Protein AF-0000000067868716 (afdb_homodimer)

Sequence (378 aa):
MTQYQVDQTGLHEKFPTHLHQSTFWESLGRVVATFGYLEQVLGKAIFALTATKVYEEHEVQQIYDKWLHKLEHALKDSLANLINTYEQSVREHPDTTIENLDELLHDLREASKMRNVLCHGSWEPPDSNGAAIPFFVNHQMMIFDTPIDCKYLDQVQQHTVGLICAVINTVTGIGWQFPGLLSPGKPIEMTQYQVDQTGLHEKFPTHLHQSTFWESLGRVVATFGYLEQVLGKAIFALTATKVYEEHEVQQIYDKWLHKLEHALKDSLANLINTYEQSVREHPDTTIENLDELLHDLREASKMRNVLCHGSWEPPDSNGAAIPFFVNHQMMIFDTPIDCKYLDQVQQHTVGLICAVINTVTGIGWQFPGLLSPGKPIE

pLDDT: mean 87.37, std 12.55, range [43.38, 98.81]

Solvent-accessible surface area (backbone atoms only — not comparable to full-atom values): 20400 Å² total; per-residue (Å²): 126,80,62,46,64,71,64,69,87,76,49,60,93,47,55,82,53,63,74,52,58,66,63,46,25,21,32,46,17,42,30,40,38,44,51,4,39,40,48,51,51,48,37,42,44,36,46,52,42,57,70,67,46,86,66,60,81,90,46,47,68,65,43,47,55,51,47,50,51,52,50,55,44,40,54,45,45,54,64,66,54,37,51,52,52,34,50,51,36,49,73,68,27,86,72,57,80,65,89,58,46,70,59,50,50,50,51,51,54,54,48,43,54,49,49,48,44,65,54,48,10,22,69,46,76,44,48,96,84,55,28,22,45,35,53,33,42,43,89,86,67,48,68,56,79,64,72,40,31,49,68,52,37,47,48,52,32,52,52,50,44,52,50,42,43,53,53,50,24,62,42,16,38,63,37,26,28,42,79,96,49,98,48,68,53,47,75,83,128,126,77,63,47,65,71,64,68,85,76,50,60,93,48,54,84,53,63,73,52,58,66,64,45,25,21,32,46,17,43,31,39,38,42,51,4,40,40,49,51,51,48,36,41,42,38,48,52,41,56,69,68,47,86,66,60,81,92,48,45,68,67,44,47,55,52,46,51,50,50,50,54,43,40,55,45,45,54,64,66,53,38,51,52,52,35,50,52,35,49,72,68,28,85,72,58,78,64,90,59,47,70,60,51,51,50,53,51,52,53,48,43,54,50,48,48,44,66,54,48,11,24,69,46,76,46,49,97,83,55,28,23,45,37,54,35,43,44,90,86,67,46,68,57,79,65,70,42,30,49,68,55,36,48,51,51,33,53,50,48,44,51,50,42,44,53,53,50,24,61,42,15,40,62,38,26,27,41,80,97,47,100,48,68,53,47,77,83,127

Organism: Synechococcus elongatus (strain ATCC 33912 / PCC 7942 / FACHB-805) (NCBI:txid1140)

Structure (mmCIF, N/CA/C/O backbone):
data_AF-0000000067868716-model_v1
#
loop_
_entity.id
_entity.type
_entity.pdbx_description
1 polymer 'Uncharacterized protein'
#
loop_
_atom_site.group_PDB
_atom_site.id
_atom_site.type_symbol
_atom_site.label_atom_id
_atom_site.label_alt_id
_atom_site.label_comp_id
_atom_site.label_asym_id
_atom_site.label_entity_id
_atom_site.label_seq_id
_atom_site.pdbx_PDB_ins_code
_atom_site.Cartn_x
_atom_site.Cartn_y
_atom_site.Cartn_z
_atom_site.occupancy
_atom_site.B_iso_or_equiv
_atom_site.auth_seq_id
_atom_site.auth_comp_id
_atom_site.auth_asym_id
_atom_site.auth_atom_id
_atom_site.pdbx_PDB_model_num
ATOM 1 N N . MET A 1 1 ? 1.399 33.344 20.969 1 43.38 1 MET A N 1
ATOM 2 C CA . MET A 1 1 ? 1.012 33.094 19.578 1 43.38 1 MET A CA 1
ATOM 3 C C . MET A 1 1 ? -0.102 32.031 19.516 1 43.38 1 MET A C 1
ATOM 5 O O . MET A 1 1 ? -0.037 31.016 20.188 1 43.38 1 MET A O 1
ATOM 9 N N . THR A 1 2 ? -1.307 32.406 19.219 1 50.91 2 THR A N 1
ATOM 10 C CA . THR A 1 2 ? -2.51 31.578 19.312 1 50.91 2 THR A CA 1
ATOM 11 C C . THR A 1 2 ? -2.342 30.281 18.516 1 50.91 2 THR A C 1
ATOM 13 O O . THR A 1 2 ? -1.983 30.312 17.344 1 50.91 2 THR A O 1
ATOM 16 N N . GLN A 1 3 ? -2.088 29.078 19.156 1 67.94 3 GLN A N 1
ATOM 17 C CA . GLN A 1 3 ? -1.848 27.75 18.609 1 67.94 3 GLN A CA 1
ATOM 18 C C . GLN A 1 3 ? -3.123 27.156 18.016 1 67.94 3 GLN A C 1
ATOM 20 O O . GLN A 1 3 ? -4.141 27.047 18.703 1 67.94 3 GLN A O 1
ATOM 25 N N . TYR A 1 4 ? -3.416 27.359 16.672 1 80.06 4 TYR A N 1
ATOM 26 C CA . TYR A 1 4 ? -4.578 26.766 16.016 1 80.06 4 TYR A CA 1
ATOM 27 C C . TYR A 1 4 ? -4.418 25.25 15.891 1 80.06 4 TYR A C 1
ATOM 29 O O . TYR A 1 4 ? -3.354 24.766 15.492 1 80.06 4 TYR A O 1
ATOM 37 N N . GLN A 1 5 ? -5.414 24.625 16.562 1 84.56 5 GLN A N 1
ATOM 38 C CA . GLN A 1 5 ? -5.43 23.156 16.5 1 84.56 5 GLN A CA 1
ATOM 39 C C . GLN A 1 5 ? -6.66 22.656 15.75 1 84.56 5 GLN A C 1
ATOM 41 O O . GLN A 1 5 ? -7.742 23.234 15.859 1 84.56 5 GLN A O 1
ATOM 46 N N . VAL A 1 6 ? -6.477 21.703 14.992 1 86.19 6 VAL A N 1
ATOM 47 C CA . VAL A 1 6 ? -7.602 21.047 14.328 1 86.19 6 VAL A CA 1
ATOM 48 C C . VAL A 1 6 ? -8.547 20.469 15.375 1 86.19 6 VAL A C 1
ATOM 50 O O . VAL A 1 6 ? -8.109 19.781 16.312 1 86.19 6 VAL A O 1
ATOM 53 N N . ASP A 1 7 ? -9.828 20.797 15.273 1 87.44 7 ASP A N 1
ATOM 54 C CA . ASP A 1 7 ? -10.844 20.156 16.094 1 87.44 7 ASP A CA 1
ATOM 55 C C . ASP A 1 7 ? -11.227 18.781 15.531 1 87.44 7 ASP A C 1
ATOM 57 O O . ASP A 1 7 ? -12.117 18.688 14.688 1 87.44 7 ASP A O 1
ATOM 61 N N . GLN A 1 8 ? -10.617 17.781 16.016 1 87.75 8 GLN A N 1
ATOM 62 C CA . GLN A 1 8 ? -10.812 16.422 15.516 1 87.75 8 GLN A CA 1
ATOM 63 C C . GLN A 1 8 ? -12.242 15.953 15.734 1 87.75 8 GLN A C 1
ATOM 65 O O . GLN A 1 8 ? -12.766 15.148 14.961 1 87.75 8 GLN A O 1
ATOM 70 N N . THR A 1 9 ? -12.828 16.453 16.781 1 87.19 9 THR A N 1
ATOM 71 C CA . THR A 1 9 ? -14.18 16.016 17.109 1 87.19 9 THR A CA 1
ATOM 72 C C . THR A 1 9 ? -15.188 16.516 16.078 1 87.19 9 THR A C 1
ATOM 74 O O . THR A 1 9 ? -16.281 15.977 15.961 1 87.19 9 THR A O 1
ATOM 77 N N . GLY A 1 10 ? -14.859 17.469 15.32 1 90.5 10 GLY A N 1
ATOM 78 C CA . GLY A 1 10 ? -15.727 18.016 14.281 1 90.5 10 GLY A CA 1
ATOM 79 C C . GLY A 1 10 ? -15.609 17.281 12.961 1 90.5 10 GLY A C 1
ATOM 80 O O . GLY A 1 10 ? -16.406 17.516 12.047 1 90.5 10 GLY A O 1
ATOM 81 N N . LEU A 1 11 ? -14.695 16.391 12.938 1 92.44 11 LEU A N 1
ATOM 82 C CA . LEU A 1 11 ? -14.492 15.656 11.703 1 92.44 11 LEU A CA 1
ATOM 83 C C . LEU A 1 11 ? -15.508 14.531 11.562 1 92.44 11 LEU A C 1
ATOM 85 O O . LEU A 1 11 ? -15.945 13.953 12.562 1 92.44 11 LEU A O 1
ATOM 89 N N . HIS A 1 12 ? -15.961 14.281 10.32 1 94.19 12 HIS A N 1
ATOM 90 C CA . HIS A 1 12 ? -16.797 13.117 10.047 1 94.19 12 HIS A CA 1
ATOM 91 C C . HIS A 1 12 ? -16.141 11.836 10.555 1 94.19 12 HIS A C 1
ATOM 93 O O . HIS A 1 12 ? -14.922 11.688 10.492 1 94.19 12 HIS A O 1
ATOM 99 N N . GLU A 1 13 ? -16.875 10.898 10.953 1 94 13 GLU A N 1
ATOM 100 C CA . GLU A 1 13 ? -16.375 9.656 11.539 1 94 13 GLU A CA 1
ATOM 101 C C . GLU A 1 13 ? -15.5 8.898 10.555 1 94 13 GLU A C 1
ATOM 103 O O . GLU A 1 13 ? -14.555 8.211 10.953 1 94 13 GLU A O 1
ATOM 108 N N . LYS A 1 14 ? -15.781 9.086 9.281 1 96.25 14 LYS A N 1
ATOM 109 C CA . LYS A 1 14 ? -15.031 8.359 8.258 1 96.25 14 LYS A CA 1
ATOM 110 C C . LYS A 1 14 ? -14.109 9.289 7.484 1 96.25 14 LYS A C 1
ATOM 112 O O . LYS A 1 14 ? -13.742 9 6.34 1 96.25 14 LYS A O 1
ATOM 117 N N . PHE A 1 15 ? -13.797 10.406 8.141 1 96.62 15 PHE A N 1
ATOM 118 C CA . PHE A 1 15 ? -12.828 11.297 7.512 1 96.62 15 PHE A CA 1
ATOM 119 C C . PHE A 1 15 ? -11.508 10.578 7.277 1 96.62 15 PHE A C 1
ATOM 121 O O . PHE A 1 15 ? -11.039 9.836 8.141 1 96.62 15 PHE A O 1
ATOM 128 N N . PRO A 1 16 ? -10.883 10.805 6.105 1 96.62 16 PRO A N 1
ATOM 129 C CA . PRO A 1 16 ? -11.25 11.664 4.98 1 96.62 16 PRO A CA 1
ATOM 130 C C . PRO A 1 16 ? -12.016 10.906 3.891 1 96.62 16 PRO A C 1
ATOM 132 O O . PRO A 1 16 ? -12.039 11.344 2.736 1 96.62 16 PRO A O 1
ATOM 135 N N . THR A 1 17 ? -12.617 9.719 4.176 1 97.75 17 THR A N 1
ATOM 136 C CA . THR A 1 17 ? -13.141 8.836 3.145 1 97.75 17 THR A CA 1
ATOM 137 C C . THR A 1 17 ? -14.664 8.898 3.107 1 97.75 17 THR A C 1
ATOM 139 O O . THR A 1 17 ? -15.312 8.047 2.488 1 97.75 17 THR A O 1
ATOM 142 N N . HIS A 1 18 ? -15.25 9.883 3.697 1 97.12 18 HIS A N 1
ATOM 143 C CA . HIS A 1 18 ? -16.688 9.914 3.939 1 97.12 18 HIS A CA 1
ATOM 144 C C . HIS A 1 18 ? -17.453 10.352 2.691 1 97.12 18 HIS A C 1
ATOM 146 O O . HIS A 1 18 ? -18.672 10.172 2.607 1 97.12 18 HIS A O 1
ATOM 152 N N . LEU A 1 19 ? -16.781 10.875 1.733 1 96.5 19 LEU A N 1
ATOM 153 C CA . LEU A 1 19 ? -17.5 11.469 0.607 1 96.5 19 LEU A CA 1
ATOM 154 C C . LEU A 1 19 ? -17.812 10.422 -0.453 1 96.5 19 LEU A C 1
ATOM 156 O O . LEU A 1 19 ? -18.688 10.625 -1.292 1 96.5 19 LEU A O 1
ATOM 160 N N . HIS A 1 20 ? -17.094 9.312 -0.528 1 96.81 20 HIS A N 1
ATOM 161 C CA . HIS A 1 20 ? -17.359 8.219 -1.451 1 96.81 20 HIS A CA 1
ATOM 162 C C . HIS A 1 20 ? -18.328 7.211 -0.846 1 96.81 20 HIS A C 1
ATOM 164 O O . HIS A 1 20 ? -18.438 7.102 0.378 1 96.81 20 HIS A O 1
ATOM 170 N N . GLN A 1 21 ? -18.969 6.559 -1.751 1 97.19 21 GLN A N 1
ATOM 171 C CA . GLN A 1 21 ? -19.812 5.441 -1.305 1 97.19 21 GLN A CA 1
ATOM 172 C C . GLN A 1 21 ? -18.953 4.297 -0.776 1 97.19 21 GLN A C 1
ATOM 174 O O . GLN A 1 21 ? -17.812 4.113 -1.214 1 97.19 21 GLN A O 1
ATOM 179 N N . SER A 1 22 ? -19.578 3.473 0.086 1 97.88 22 SER A N 1
ATOM 180 C CA . SER A 1 22 ? -18.906 2.326 0.682 1 97.88 22 SER A CA 1
ATOM 181 C C . SER A 1 22 ? -18.406 1.358 -0.387 1 97.88 22 SER A C 1
ATOM 183 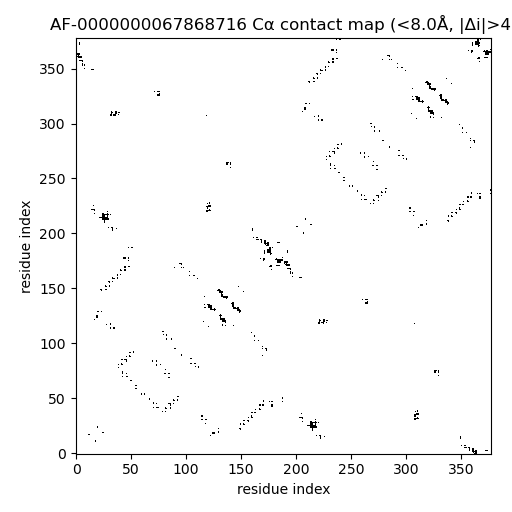O O . SER A 1 22 ? -17.359 0.735 -0.228 1 97.88 22 SER A O 1
ATOM 185 N N . THR A 1 23 ? -19.125 1.274 -1.483 1 98.12 23 THR A N 1
ATOM 186 C CA . THR A 1 23 ? -18.781 0.327 -2.535 1 98.12 23 THR A CA 1
ATOM 187 C C . THR A 1 23 ? -17.453 0.709 -3.189 1 98.12 23 THR A C 1
ATOM 189 O O . THR A 1 23 ? -16.703 -0.161 -3.637 1 98.12 23 THR A O 1
ATOM 192 N N . PHE A 1 24 ? -17.188 1.999 -3.213 1 98.69 24 PHE A N 1
ATOM 193 C CA . PHE A 1 24 ? -15.922 2.461 -3.771 1 98.69 24 PHE A CA 1
ATOM 194 C C . PHE A 1 24 ? -14.75 1.951 -2.943 1 98.69 24 PHE A C 1
ATOM 196 O O . PHE A 1 24 ? -13.773 1.443 -3.494 1 98.69 24 PHE A O 1
ATOM 203 N N . TRP A 1 25 ? -14.898 2.057 -1.685 1 98.69 25 TRP A N 1
ATOM 204 C CA . TRP A 1 25 ? -13.82 1.654 -0.788 1 98.69 25 TRP A CA 1
ATOM 205 C C . TRP A 1 25 ? -13.703 0.135 -0.727 1 98.69 25 TRP A C 1
ATOM 207 O O . TRP A 1 25 ? -12.609 -0.404 -0.575 1 98.69 25 TRP A O 1
ATOM 217 N N . GLU A 1 26 ? -14.812 -0.561 -0.847 1 98.75 26 GLU A N 1
ATOM 218 C CA . GLU A 1 26 ? -14.75 -2.012 -0.994 1 98.75 26 GLU A CA 1
ATOM 219 C C . GLU A 1 26 ? -13.922 -2.402 -2.217 1 98.75 26 GLU A C 1
ATOM 221 O O . GLU A 1 26 ? -13.031 -3.254 -2.127 1 98.75 26 GLU A O 1
ATOM 226 N N . SER A 1 27 ? -14.25 -1.741 -3.336 1 98.69 27 SER A N 1
ATOM 227 C CA . SER A 1 27 ? -13.523 -2.045 -4.566 1 98.69 27 SER A CA 1
ATOM 228 C C . SER A 1 27 ? -12.039 -1.741 -4.422 1 98.69 27 SER A C 1
ATOM 230 O O . SER A 1 27 ? -11.195 -2.531 -4.852 1 98.69 27 SER A O 1
ATOM 232 N N . LEU A 1 28 ? -11.75 -0.631 -3.809 1 98.81 28 LEU A N 1
ATOM 233 C CA . LEU A 1 28 ? -10.344 -0.282 -3.6 1 98.81 28 LEU A CA 1
ATOM 234 C C . LEU A 1 28 ? -9.656 -1.311 -2.707 1 98.81 28 LEU A C 1
ATOM 236 O O . LEU A 1 28 ? -8.547 -1.757 -3.012 1 98.81 28 LEU A O 1
ATOM 240 N N . GLY A 1 29 ? -10.328 -1.675 -1.631 1 98.81 29 GLY A N 1
ATOM 241 C CA . GLY A 1 29 ? -9.758 -2.682 -0.745 1 98.81 29 GLY A CA 1
ATOM 242 C C . GLY A 1 29 ? -9.484 -4 -1.441 1 98.81 29 GLY A C 1
ATOM 243 O O . GLY A 1 29 ? -8.43 -4.609 -1.228 1 98.81 29 GLY A O 1
ATOM 244 N N . ARG A 1 30 ? -10.391 -4.453 -2.275 1 98.75 30 ARG A N 1
ATOM 245 C CA . ARG A 1 30 ? -10.234 -5.715 -2.996 1 98.75 30 ARG A CA 1
ATOM 246 C C . ARG A 1 30 ? -9.062 -5.645 -3.967 1 98.75 30 ARG A C 1
ATOM 248 O O . ARG A 1 30 ? -8.297 -6.605 -4.094 1 98.75 30 ARG A O 1
ATOM 255 N N . VAL A 1 31 ? -8.953 -4.539 -4.688 1 98.69 31 VAL A N 1
ATOM 256 C CA . VAL A 1 31 ? -7.871 -4.434 -5.66 1 98.69 31 VAL A CA 1
ATOM 257 C C . VAL A 1 31 ? -6.527 -4.418 -4.934 1 98.69 31 VAL A C 1
ATOM 259 O O . VAL A 1 31 ? -5.586 -5.098 -5.344 1 98.69 31 VAL A O 1
ATOM 262 N N . VAL A 1 32 ? -6.438 -3.688 -3.848 1 98.19 32 VAL A N 1
ATOM 263 C CA . VAL A 1 32 ? -5.199 -3.602 -3.08 1 98.19 32 VAL A CA 1
ATOM 264 C C . VAL A 1 32 ? -4.82 -4.98 -2.547 1 98.19 32 VAL A C 1
ATOM 266 O O . VAL A 1 32 ? -3.67 -5.406 -2.66 1 98.19 32 VAL A O 1
ATOM 269 N N . ALA A 1 33 ? -5.785 -5.664 -2.021 1 98.19 33 ALA A N 1
ATOM 270 C CA . ALA A 1 33 ? -5.547 -7.012 -1.51 1 98.19 33 ALA A CA 1
ATOM 271 C C . ALA A 1 33 ? -5.113 -7.957 -2.629 1 98.19 33 ALA A C 1
ATOM 273 O O . ALA A 1 33 ? -4.297 -8.852 -2.41 1 98.19 33 ALA A O 1
ATOM 274 N N . THR A 1 34 ? -5.711 -7.812 -3.766 1 98.44 34 THR A N 1
ATOM 275 C CA . THR A 1 34 ? -5.336 -8.641 -4.906 1 98.44 34 THR A CA 1
ATOM 276 C C . THR A 1 34 ? -3.881 -8.398 -5.293 1 98.44 34 THR A C 1
ATOM 278 O O . THR A 1 34 ? -3.162 -9.344 -5.637 1 98.44 34 THR A O 1
ATOM 281 N N . PHE A 1 35 ? -3.432 -7.141 -5.23 1 97.69 35 PHE A N 1
ATOM 282 C CA . PHE A 1 35 ? -2.023 -6.848 -5.469 1 97.69 35 PHE A CA 1
ATOM 283 C C . PHE A 1 35 ? -1.146 -7.523 -4.422 1 97.69 35 PHE A C 1
ATOM 285 O O . PHE A 1 35 ? -0.055 -8 -4.73 1 97.69 35 PHE A O 1
ATOM 292 N N . GLY A 1 36 ? -1.575 -7.508 -3.146 1 95.5 36 GLY A N 1
ATOM 293 C CA . GLY A 1 36 ? -0.845 -8.25 -2.133 1 95.5 36 GLY A CA 1
ATOM 294 C C . GLY A 1 36 ? -0.682 -9.719 -2.475 1 95.5 36 GLY A C 1
ATOM 295 O O . GLY A 1 36 ? 0.398 -10.289 -2.297 1 95.5 36 GLY A O 1
ATOM 296 N N . TYR A 1 37 ? -1.741 -10.328 -2.947 1 96.12 37 TYR A N 1
ATOM 297 C CA . TYR A 1 37 ? -1.697 -11.727 -3.369 1 96.12 37 TYR A CA 1
ATOM 298 C C . TYR A 1 37 ? -0.744 -11.914 -4.543 1 96.12 37 TYR A C 1
ATOM 300 O O . TYR A 1 37 ? 0.003 -12.891 -4.598 1 96.12 37 TYR A O 1
ATOM 308 N N . LEU A 1 38 ? -0.775 -11.016 -5.5 1 96.94 38 LEU A N 1
ATOM 309 C CA . LEU A 1 38 ? 0.157 -11.07 -6.621 1 96.94 38 LEU A CA 1
ATOM 310 C C . LEU A 1 38 ? 1.6 -11.07 -6.129 1 96.94 38 LEU A C 1
ATOM 312 O O . LEU A 1 38 ? 2.436 -11.82 -6.645 1 96.94 38 LEU A O 1
ATOM 316 N N . GLU A 1 39 ? 1.893 -10.219 -5.125 1 93.88 39 GLU A N 1
ATOM 317 C CA . GLU A 1 39 ? 3.242 -10.18 -4.57 1 93.88 39 GLU A CA 1
ATOM 318 C C . GLU A 1 39 ? 3.646 -11.523 -3.988 1 93.88 39 GLU A C 1
ATOM 320 O O . GLU A 1 39 ? 4.766 -11.992 -4.211 1 93.88 39 GLU A O 1
ATOM 325 N N . GLN A 1 40 ? 2.766 -12.156 -3.295 1 91.06 40 GLN A N 1
ATOM 326 C CA . GLN A 1 40 ? 3.039 -13.492 -2.77 1 91.06 40 GLN A CA 1
ATOM 327 C C . GLN A 1 40 ? 3.279 -14.492 -3.898 1 91.06 40 GLN A C 1
ATOM 329 O O . GLN A 1 40 ? 4.215 -15.289 -3.836 1 91.06 40 GLN A O 1
ATOM 334 N N . VAL A 1 41 ? 2.428 -14.461 -4.875 1 93.12 41 VAL A N 1
ATOM 335 C CA . VAL A 1 41 ? 2.516 -15.391 -6 1 93.12 41 VAL A CA 1
ATOM 336 C C . VAL A 1 41 ? 3.854 -15.211 -6.711 1 93.12 41 VAL A C 1
ATOM 338 O O . VAL A 1 41 ? 4.512 -16.188 -7.066 1 93.12 41 VAL A O 1
ATOM 341 N N . LEU A 1 42 ? 4.234 -13.93 -6.93 1 93.94 42 LEU A N 1
ATOM 342 C CA . LEU A 1 42 ? 5.531 -13.664 -7.547 1 93.94 42 LEU A CA 1
ATOM 343 C C . LEU A 1 42 ? 6.66 -14.25 -6.703 1 93.94 42 LEU A C 1
ATOM 345 O O . LEU A 1 42 ? 7.582 -14.867 -7.234 1 93.94 42 LEU A O 1
ATOM 349 N N . GLY A 1 43 ? 6.566 -14.062 -5.371 1 88.94 43 GLY A N 1
ATOM 350 C CA . GLY A 1 43 ? 7.566 -14.656 -4.496 1 88.94 43 GLY A CA 1
ATOM 351 C C . GLY A 1 43 ? 7.66 -16.172 -4.629 1 88.94 43 GLY A C 1
ATOM 352 O O . GLY A 1 43 ? 8.758 -16.719 -4.742 1 88.94 43 GLY A O 1
ATOM 353 N N . LYS A 1 44 ? 6.586 -16.828 -4.695 1 88.25 44 LYS A N 1
ATOM 354 C CA . LYS A 1 44 ? 6.535 -18.281 -4.824 1 88.25 44 LYS A CA 1
ATOM 355 C C . LYS A 1 44 ? 7.051 -18.734 -6.191 1 88.25 44 LYS A C 1
ATOM 357 O O . LYS A 1 44 ? 7.707 -19.766 -6.301 1 88.25 44 LYS A O 1
ATOM 362 N N . ALA A 1 45 ? 6.68 -18 -7.191 1 90.69 45 ALA A N 1
ATOM 363 C CA . ALA A 1 45 ? 7.176 -18.328 -8.523 1 90.69 45 ALA A CA 1
ATOM 364 C C . ALA A 1 45 ? 8.695 -18.234 -8.586 1 90.69 45 ALA A C 1
ATOM 366 O O . ALA A 1 45 ? 9.359 -19.109 -9.141 1 90.69 45 ALA A O 1
ATOM 367 N N . ILE A 1 46 ? 9.234 -17.109 -8.039 1 88.88 46 ILE A N 1
ATOM 368 C CA . ILE A 1 46 ? 10.68 -16.938 -7.992 1 88.88 46 ILE A CA 1
ATOM 369 C C . ILE A 1 46 ? 11.32 -18.125 -7.277 1 88.88 46 ILE A C 1
ATOM 371 O O . ILE A 1 46 ? 12.297 -18.703 -7.766 1 88.88 46 ILE A O 1
ATOM 375 N N . PHE A 1 47 ? 10.758 -18.531 -6.195 1 84 47 PHE A N 1
ATOM 376 C CA . PHE A 1 47 ? 11.227 -19.688 -5.453 1 84 47 PHE A CA 1
ATOM 377 C C . PHE A 1 47 ? 11.219 -20.938 -6.332 1 84 47 PHE A C 1
ATOM 379 O O . PHE A 1 47 ? 12.227 -21.641 -6.438 1 84 47 PHE A O 1
ATOM 386 N N . ALA A 1 48 ? 10.141 -21.219 -6.957 1 86.06 48 ALA A N 1
ATOM 387 C CA . ALA A 1 48 ? 9.977 -22.422 -7.766 1 86.06 48 ALA A CA 1
ATOM 388 C C . ALA A 1 48 ? 10.961 -22.438 -8.93 1 86.06 48 ALA A C 1
ATOM 390 O O . ALA A 1 48 ? 11.617 -23.453 -9.18 1 86.06 48 ALA A O 1
ATOM 391 N N . LEU A 1 49 ? 11.094 -21.359 -9.594 1 87.94 49 LEU A N 1
ATOM 392 C CA . LEU A 1 49 ? 11.93 -21.266 -10.789 1 87.94 49 LEU A CA 1
ATOM 393 C C . LEU A 1 49 ? 13.406 -21.375 -10.422 1 87.94 49 LEU A C 1
ATOM 395 O O . LEU A 1 49 ? 14.211 -21.906 -11.203 1 87.94 49 LEU A O 1
ATOM 399 N N . THR A 1 50 ? 13.742 -20.906 -9.25 1 84.06 50 THR A N 1
ATOM 400 C CA . THR A 1 50 ? 15.148 -20.938 -8.852 1 84.06 50 THR A CA 1
ATOM 401 C C . THR A 1 50 ? 15.492 -22.281 -8.211 1 84.06 50 THR A C 1
ATOM 403 O O . THR A 1 50 ? 16.609 -22.781 -8.375 1 84.06 50 THR A O 1
ATOM 406 N N . ALA A 1 51 ? 14.617 -22.859 -7.512 1 79.38 51 ALA A N 1
ATOM 407 C CA . ALA A 1 51 ? 14.844 -24.141 -6.852 1 79.38 51 ALA A CA 1
ATOM 408 C C . ALA A 1 51 ? 14.891 -25.281 -7.863 1 79.38 51 ALA A C 1
ATOM 410 O O . ALA A 1 51 ? 15.539 -26.297 -7.629 1 79.38 51 ALA A O 1
ATOM 411 N N . THR A 1 52 ? 14.305 -25.156 -8.93 1 79.19 52 THR A N 1
ATOM 412 C CA . THR A 1 52 ? 14.18 -26.25 -9.883 1 79.19 52 THR A CA 1
ATOM 413 C C . THR A 1 52 ? 15.164 -26.094 -11.031 1 79.19 52 THR A C 1
ATOM 415 O O . THR A 1 52 ? 15.164 -26.875 -11.977 1 79.19 52 THR A O 1
ATOM 418 N N . LYS A 1 53 ? 15.891 -25.062 -10.844 1 77.94 53 LYS A N 1
ATOM 419 C CA . LYS A 1 53 ? 16.953 -24.891 -11.828 1 77.94 53 LYS A CA 1
ATOM 420 C C . LYS A 1 53 ? 18.078 -25.891 -11.609 1 77.94 53 LYS A C 1
ATOM 422 O O . LYS A 1 53 ? 18.484 -26.141 -10.469 1 77.94 53 LYS A O 1
ATOM 427 N N . VAL A 1 54 ? 18.422 -26.719 -12.547 1 67.31 54 VAL A N 1
ATOM 428 C CA . VAL A 1 54 ? 19.5 -27.703 -12.477 1 67.31 54 VAL A CA 1
ATOM 429 C C . VAL A 1 54 ? 20.844 -27.016 -12.602 1 67.31 54 VAL A C 1
ATOM 431 O O . VAL A 1 54 ? 21.062 -26.203 -13.508 1 67.31 54 VAL A O 1
ATOM 434 N N . TYR A 1 55 ? 21.469 -27.109 -11.469 1 62.06 55 TYR A N 1
ATOM 435 C CA . TYR A 1 55 ? 22.812 -26.547 -11.484 1 62.06 55 TYR A CA 1
ATOM 436 C C . TYR A 1 55 ? 23.859 -27.656 -11.547 1 62.06 55 TYR A C 1
ATOM 438 O O . TYR A 1 55 ? 23.609 -28.781 -11.141 1 62.06 55 TYR A O 1
ATOM 446 N N . GLU A 1 56 ? 24.891 -27.328 -12.211 1 62.03 56 GLU A N 1
ATOM 447 C CA . GLU A 1 56 ? 26.016 -28.25 -12.18 1 62.03 56 GLU A CA 1
ATOM 448 C C . GLU A 1 56 ? 26.516 -28.453 -10.75 1 62.03 56 GLU A C 1
ATOM 450 O O . GLU A 1 56 ? 26.438 -27.547 -9.922 1 62.03 56 GLU A O 1
ATOM 455 N N . GLU A 1 57 ? 26.906 -29.734 -10.367 1 57.56 57 GLU A N 1
ATOM 456 C CA . GLU A 1 57 ? 27.328 -30.172 -9.047 1 57.56 57 GLU A CA 1
ATOM 457 C C . GLU A 1 57 ? 28.344 -29.188 -8.438 1 57.56 57 GLU A C 1
ATOM 459 O O . GLU A 1 57 ? 28.297 -28.922 -7.238 1 57.56 57 GLU A O 1
ATOM 464 N N . HIS A 1 58 ? 29.219 -28.656 -9.141 1 58.97 58 HIS A N 1
ATOM 465 C CA . HIS A 1 58 ? 30.312 -27.859 -8.578 1 58.97 58 HIS A CA 1
ATOM 466 C C . HIS A 1 58 ? 29.844 -26.453 -8.211 1 58.97 58 HIS A C 1
ATOM 468 O O . HIS A 1 58 ? 30.516 -25.75 -7.477 1 58.97 58 HIS A O 1
ATOM 474 N N . GLU A 1 59 ? 28.609 -26.141 -8.57 1 55.41 59 GLU A N 1
ATOM 475 C CA . GLU A 1 59 ? 28.125 -24.781 -8.391 1 55.41 59 GLU A CA 1
ATOM 476 C C . GLU A 1 59 ? 27.078 -24.703 -7.281 1 55.41 59 GLU A C 1
ATOM 478 O O . GLU A 1 59 ? 26.578 -23.625 -6.957 1 55.41 59 GLU A O 1
ATOM 483 N N . VAL A 1 60 ? 26.922 -25.844 -6.613 1 56.88 60 VAL A N 1
ATOM 484 C CA . VAL A 1 60 ? 25.719 -25.984 -5.789 1 56.88 60 VAL A CA 1
ATOM 485 C C . VAL A 1 60 ? 25.797 -25.031 -4.602 1 56.88 60 VAL A C 1
ATOM 487 O O . VAL A 1 60 ? 24.812 -24.391 -4.25 1 56.88 60 VAL A O 1
ATOM 490 N N . GLN A 1 61 ? 26.984 -24.953 -3.916 1 55.31 61 GLN A N 1
ATOM 491 C CA . GLN A 1 61 ? 27.047 -24.125 -2.713 1 55.31 61 GLN A CA 1
ATOM 492 C C . GLN A 1 61 ? 26.859 -22.641 -3.043 1 55.31 61 GLN A C 1
ATOM 494 O O . GLN A 1 61 ? 26.109 -21.938 -2.357 1 55.31 61 GLN A O 1
ATOM 499 N N . GLN A 1 62 ? 27.516 -22.172 -4 1 55.69 62 GLN A N 1
ATOM 500 C CA . GLN A 1 62 ? 27.406 -20.766 -4.395 1 55.69 62 GLN A CA 1
ATOM 501 C C . GLN A 1 62 ? 25.984 -20.438 -4.84 1 55.69 62 GLN A C 1
ATOM 503 O O . GLN A 1 62 ? 25.469 -19.359 -4.531 1 55.69 62 GLN A O 1
ATOM 508 N N . ILE A 1 63 ? 25.422 -21.391 -5.32 1 56.72 63 ILE A N 1
ATOM 509 C CA . ILE A 1 63 ? 24.062 -21.203 -5.836 1 56.72 63 ILE A CA 1
ATOM 510 C C . ILE A 1 63 ? 23.078 -21.156 -4.676 1 56.72 63 ILE A C 1
ATOM 512 O O . ILE A 1 63 ? 22.141 -20.359 -4.68 1 56.72 63 ILE A O 1
ATOM 516 N N . TYR A 1 64 ? 23.422 -21.953 -3.756 1 57.59 64 TYR A N 1
ATOM 517 C CA . TYR A 1 64 ? 22.531 -21.969 -2.605 1 57.59 64 TYR A CA 1
ATOM 518 C C . TYR A 1 64 ? 22.484 -20.594 -1.935 1 57.59 64 TYR A C 1
ATOM 520 O O . TYR A 1 64 ? 21.422 -20.094 -1.59 1 57.59 64 TYR A O 1
ATOM 528 N N . ASP A 1 65 ? 23.641 -20.109 -1.759 1 58.06 65 ASP A N 1
ATOM 529 C CA . ASP A 1 65 ? 23.703 -18.812 -1.094 1 58.06 65 ASP A CA 1
ATOM 530 C C . ASP A 1 65 ? 22.984 -17.734 -1.913 1 58.06 65 ASP A C 1
ATOM 532 O O . ASP A 1 65 ? 22.234 -16.922 -1.366 1 58.06 65 ASP A O 1
ATOM 536 N N . LYS A 1 66 ? 23.203 -17.828 -3.111 1 62.28 66 LYS A N 1
ATOM 537 C CA . LYS A 1 66 ? 22.578 -16.844 -3.998 1 62.28 66 LYS A CA 1
ATOM 538 C C . LYS A 1 66 ? 21.062 -17.016 -4.047 1 62.28 66 LYS A C 1
ATOM 540 O O . LYS A 1 66 ? 20.328 -16.031 -4.082 1 62.28 66 LYS A O 1
ATOM 545 N N . TRP A 1 67 ? 20.797 -18.266 -3.975 1 62.75 67 TRP A N 1
ATOM 546 C CA . TRP A 1 67 ? 19.375 -18.578 -3.984 1 62.75 67 TRP A CA 1
ATOM 547 C C . TRP A 1 67 ? 18.688 -18.062 -2.723 1 62.75 67 TRP A C 1
ATOM 549 O O . TRP A 1 67 ? 17.625 -17.469 -2.793 1 62.75 67 TRP A O 1
ATOM 559 N N . LEU A 1 68 ? 19.344 -18.266 -1.617 1 62.5 68 LEU A N 1
ATOM 560 C CA . LEU A 1 68 ? 18.781 -17.797 -0.352 1 62.5 68 LEU A CA 1
ATOM 561 C C . LEU A 1 68 ? 18.625 -16.281 -0.347 1 62.5 68 LEU A C 1
ATOM 563 O O . LEU A 1 68 ? 17.609 -15.758 0.125 1 62.5 68 LEU A O 1
ATOM 567 N N . HIS A 1 69 ? 19.578 -15.695 -0.846 1 64.06 69 HIS A N 1
ATOM 568 C CA . HIS A 1 69 ? 19.547 -14.234 -0.912 1 64.06 69 HIS A CA 1
ATOM 569 C C . HIS A 1 69 ? 18.438 -13.742 -1.824 1 64.06 69 HIS A C 1
ATOM 571 O O . HIS A 1 69 ? 17.719 -12.797 -1.483 1 64.06 69 HIS A O 1
ATOM 577 N N . LYS A 1 70 ? 18.281 -14.469 -2.893 1 66.38 70 LYS A N 1
ATOM 578 C CA . LYS A 1 70 ? 17.234 -14.109 -3.836 1 66.38 70 LYS A CA 1
ATOM 579 C C . LYS A 1 70 ? 15.852 -14.289 -3.209 1 66.38 70 LYS A C 1
ATOM 581 O O . LYS A 1 70 ? 14.969 -13.445 -3.385 1 66.38 70 LYS A O 1
ATOM 586 N N . LEU A 1 71 ? 15.75 -15.375 -2.434 1 67.94 71 LEU A N 1
ATOM 587 C CA . LEU A 1 71 ? 14.484 -15.641 -1.757 1 67.94 71 LEU A CA 1
ATOM 588 C C . LEU A 1 71 ? 14.211 -14.594 -0.684 1 67.94 71 LEU A C 1
ATOM 590 O O . LEU A 1 71 ? 13.086 -14.094 -0.567 1 67.94 71 LEU A O 1
ATOM 594 N N . GLU A 1 72 ? 15.258 -14.234 0.006 1 65.5 72 GLU A N 1
ATOM 595 C CA . GLU A 1 72 ? 15.125 -13.242 1.062 1 65.5 72 GLU A CA 1
ATOM 596 C C . GLU A 1 72 ? 14.695 -11.891 0.492 1 65.5 72 GLU A C 1
ATOM 598 O O . GLU A 1 72 ? 13.82 -11.219 1.047 1 65.5 72 GLU A O 1
ATOM 603 N N . HIS A 1 73 ? 15.258 -11.547 -0.596 1 68.69 73 HIS A N 1
ATOM 604 C CA . HIS A 1 73 ? 14.938 -10.273 -1.23 1 68.69 73 HIS A CA 1
ATOM 605 C C . HIS A 1 73 ? 13.516 -10.281 -1.781 1 68.69 73 HIS A C 1
ATOM 607 O O . HIS A 1 73 ? 12.781 -9.297 -1.648 1 68.69 73 HIS A O 1
ATOM 613 N N . ALA A 1 74 ? 13.227 -11.406 -2.311 1 66.94 74 ALA A N 1
ATOM 614 C CA . ALA A 1 74 ? 11.891 -11.523 -2.883 1 66.94 74 ALA A CA 1
ATOM 615 C C . ALA A 1 74 ? 10.82 -11.359 -1.809 1 66.94 74 ALA A C 1
ATOM 617 O O . ALA A 1 74 ? 9.719 -10.875 -2.088 1 66.94 74 ALA A O 1
ATOM 618 N N . LEU A 1 75 ? 11.234 -11.734 -0.656 1 64.38 75 LEU A N 1
ATOM 619 C CA . LEU A 1 75 ? 10.273 -11.672 0.444 1 64.38 75 LEU A CA 1
ATOM 620 C C . LEU A 1 75 ? 10.07 -10.234 0.91 1 64.38 75 LEU A C 1
ATOM 622 O O . LEU A 1 75 ? 8.984 -9.875 1.365 1 64.38 75 LEU A O 1
ATOM 626 N N . LYS A 1 76 ? 11.023 -9.367 0.621 1 67.44 76 LYS A N 1
ATOM 627 C CA . LYS A 1 76 ? 10.945 -8.031 1.201 1 67.44 76 LYS A CA 1
ATOM 628 C C . LYS A 1 76 ? 10.844 -6.965 0.114 1 67.44 76 LYS A C 1
ATOM 630 O O . LYS A 1 76 ? 10.617 -5.789 0.41 1 67.44 76 LYS A O 1
ATOM 635 N N . ASP A 1 77 ? 10.945 -7.379 -1.083 1 73.62 77 ASP A N 1
ATOM 636 C CA . ASP A 1 77 ? 11.047 -6.453 -2.205 1 73.62 77 ASP A CA 1
ATOM 637 C C . ASP A 1 77 ? 9.695 -5.801 -2.5 1 73.62 77 ASP A C 1
ATOM 639 O O . ASP A 1 77 ? 8.648 -6.367 -2.182 1 73.62 77 ASP A O 1
ATOM 643 N N . SER A 1 78 ? 9.812 -4.543 -3.062 1 80 78 SER A N 1
ATOM 644 C CA . SER A 1 78 ? 8.641 -3.904 -3.664 1 80 78 SER A CA 1
ATOM 645 C C . SER A 1 78 ? 8.133 -4.703 -4.855 1 80 78 SER A C 1
ATOM 647 O O . SER A 1 78 ? 8.828 -5.582 -5.367 1 80 78 SER A O 1
ATOM 649 N N . LEU A 1 79 ? 6.961 -4.41 -5.312 1 90.31 79 LEU A N 1
ATOM 650 C CA . LEU A 1 79 ? 6.363 -5.094 -6.457 1 90.31 79 LEU A CA 1
ATOM 651 C C . LEU A 1 79 ? 7.242 -4.945 -7.695 1 90.31 79 LEU A C 1
ATOM 653 O O . LEU A 1 79 ? 7.453 -5.914 -8.43 1 90.31 79 LEU A O 1
ATOM 657 N N . ALA A 1 80 ? 7.777 -3.762 -7.934 1 89.75 80 ALA A N 1
ATOM 658 C CA . ALA A 1 80 ? 8.641 -3.535 -9.094 1 89.75 80 ALA A CA 1
ATOM 659 C C . ALA A 1 80 ? 9.875 -4.438 -9.039 1 89.75 80 ALA A C 1
ATOM 661 O O . ALA A 1 80 ? 10.242 -5.047 -10.047 1 89.75 80 ALA A O 1
ATOM 662 N N . ASN A 1 81 ? 10.461 -4.496 -7.859 1 90.31 81 ASN A N 1
ATOM 663 C CA . ASN A 1 81 ? 11.648 -5.328 -7.703 1 90.31 81 ASN A CA 1
ATOM 664 C C . ASN A 1 81 ? 11.305 -6.812 -7.82 1 90.31 81 ASN A C 1
ATOM 666 O O . ASN A 1 81 ? 12.094 -7.59 -8.367 1 90.31 81 ASN A O 1
ATOM 670 N N . LEU A 1 82 ? 10.188 -7.238 -7.324 1 92.69 82 LEU A N 1
ATOM 671 C CA . LEU A 1 82 ? 9.727 -8.617 -7.477 1 92.69 82 LEU A CA 1
ATOM 672 C C . LEU A 1 82 ? 9.594 -8.984 -8.953 1 92.69 82 LEU A C 1
ATOM 674 O O . LEU A 1 82 ? 10.008 -10.062 -9.367 1 92.69 82 LEU A O 1
ATOM 678 N N . ILE A 1 83 ? 9.031 -8.07 -9.711 1 95.31 83 ILE A N 1
ATOM 679 C CA . ILE A 1 83 ? 8.836 -8.305 -11.141 1 95.31 83 ILE A CA 1
ATOM 680 C C . ILE A 1 83 ? 10.188 -8.469 -11.828 1 95.31 83 ILE A C 1
ATOM 682 O O . ILE A 1 83 ? 10.359 -9.367 -12.664 1 95.31 83 ILE A O 1
ATOM 686 N N . ASN A 1 84 ? 11.195 -7.637 -11.469 1 93.62 84 ASN A N 1
ATOM 687 C CA . ASN A 1 84 ? 12.531 -7.758 -12.031 1 93.62 84 ASN A CA 1
ATOM 688 C C . ASN A 1 84 ? 13.148 -9.117 -11.719 1 93.62 84 ASN A C 1
ATOM 690 O O . ASN A 1 84 ? 13.727 -9.758 -12.602 1 93.62 84 ASN A O 1
ATOM 694 N N . THR A 1 85 ? 13.07 -9.492 -10.477 1 90.56 85 THR A N 1
ATOM 695 C CA . THR A 1 85 ? 13.625 -10.773 -10.055 1 90.56 85 THR A CA 1
ATOM 696 C C . THR A 1 85 ? 12.891 -11.93 -10.734 1 90.56 85 THR A C 1
ATOM 698 O O . THR A 1 85 ? 13.516 -12.914 -11.133 1 90.56 85 THR A O 1
ATOM 701 N N . TYR A 1 86 ? 11.648 -11.812 -10.828 1 93.19 86 TYR A N 1
ATOM 702 C CA . TYR A 1 86 ? 10.844 -12.805 -11.547 1 93.19 86 TYR A CA 1
ATOM 703 C C . TYR A 1 86 ? 11.297 -12.922 -13 1 93.19 86 TYR A C 1
ATOM 705 O O . TYR A 1 86 ? 11.508 -14.023 -13.5 1 93.19 86 TYR A O 1
ATOM 713 N N . GLU A 1 87 ? 11.414 -11.82 -13.68 1 94.56 87 GLU A N 1
ATOM 714 C CA . GLU A 1 87 ? 11.891 -11.812 -15.062 1 94.56 87 GLU A CA 1
ATOM 715 C C . GLU A 1 87 ? 13.211 -12.555 -15.195 1 94.56 87 GLU A C 1
ATOM 717 O O . GLU A 1 87 ? 13.359 -13.422 -16.062 1 94.56 87 GLU A O 1
ATOM 722 N N . GLN A 1 88 ? 14.109 -12.203 -14.383 1 91.44 88 GLN A N 1
ATOM 723 C CA . GLN A 1 88 ? 15.422 -12.844 -14.414 1 91.44 88 GLN A CA 1
ATOM 724 C C . GLN A 1 88 ? 15.305 -14.352 -14.211 1 91.44 88 GLN A C 1
ATOM 726 O O . GLN A 1 88 ? 15.953 -15.133 -14.906 1 91.44 88 GLN A O 1
ATOM 731 N N . SER A 1 89 ? 14.484 -14.75 -13.242 1 88.94 89 SER A N 1
ATOM 732 C CA . SER A 1 89 ? 14.305 -16.156 -12.922 1 88.94 89 SER A CA 1
ATOM 733 C C . SER A 1 89 ? 13.711 -16.922 -14.102 1 88.94 89 SER A C 1
ATOM 735 O O . SER A 1 89 ? 14.117 -18.062 -14.375 1 88.94 89 SER A O 1
ATOM 737 N N . VAL A 1 90 ? 12.773 -16.312 -14.781 1 92.19 90 VAL A N 1
ATOM 738 C CA . VAL A 1 90 ? 12.141 -16.953 -15.93 1 92.19 90 VAL A CA 1
ATOM 739 C C . VAL A 1 90 ? 13.141 -17.062 -17.078 1 92.19 90 VAL A C 1
ATOM 741 O O . VAL A 1 90 ? 13.281 -18.125 -17.672 1 92.19 90 VAL A O 1
ATOM 744 N N . ARG A 1 91 ? 13.852 -16.047 -17.359 1 91.75 91 ARG A N 1
ATOM 745 C CA . ARG A 1 91 ? 14.766 -16 -18.5 1 91.75 91 ARG A CA 1
ATOM 746 C C . ARG A 1 91 ? 15.953 -16.938 -18.281 1 91.75 91 ARG A C 1
ATOM 748 O O . ARG A 1 91 ? 16.484 -17.516 -19.234 1 91.75 91 ARG A O 1
ATOM 755 N N . GLU A 1 92 ? 16.359 -17.109 -17.094 1 87.44 92 GLU A N 1
ATOM 756 C CA . GLU A 1 92 ? 17.516 -17.922 -16.781 1 87.44 92 GLU A CA 1
ATOM 757 C C . GLU A 1 92 ? 17.141 -19.406 -16.719 1 87.44 92 GLU A C 1
ATOM 759 O O . GLU A 1 92 ? 18.016 -20.281 -16.719 1 87.44 92 GLU A O 1
ATOM 764 N N . HIS A 1 93 ? 15.938 -19.719 -16.578 1 87.44 93 HIS A N 1
ATOM 765 C CA . HIS A 1 93 ? 15.516 -21.109 -16.453 1 87.44 93 HIS A CA 1
ATOM 766 C C . HIS A 1 93 ? 15.508 -21.797 -17.812 1 87.44 93 HIS A C 1
ATOM 768 O O . HIS A 1 93 ? 14.844 -21.328 -18.75 1 87.44 93 HIS A O 1
ATOM 774 N N . PRO A 1 94 ? 16.172 -22.844 -17.984 1 83.94 94 PRO A N 1
ATOM 775 C CA . PRO A 1 94 ? 16.344 -23.469 -19.281 1 83.94 94 PRO A CA 1
ATOM 776 C C . PRO A 1 94 ? 15.047 -24.047 -19.844 1 83.94 94 PRO A C 1
ATOM 778 O O . PRO A 1 94 ? 14.883 -24.125 -21.062 1 83.94 94 PRO A O 1
ATOM 781 N N . ASP A 1 95 ? 14.109 -24.391 -19.031 1 81.12 95 ASP A N 1
ATOM 782 C CA . ASP A 1 95 ? 12.906 -25.078 -19.469 1 81.12 95 ASP A CA 1
ATOM 783 C C . ASP A 1 95 ? 11.781 -24.094 -19.781 1 81.12 95 ASP A C 1
ATOM 785 O O . ASP A 1 95 ? 10.727 -24.484 -20.281 1 81.12 95 ASP A O 1
ATOM 789 N N . THR A 1 96 ? 12 -22.891 -19.406 1 79.38 96 THR A N 1
ATOM 790 C CA . THR A 1 96 ? 10.938 -21.922 -19.625 1 79.38 96 THR A CA 1
ATOM 791 C C . THR A 1 96 ? 10.883 -21.5 -21.094 1 79.38 96 THR A C 1
ATOM 793 O O . THR A 1 96 ? 11.906 -21.125 -21.672 1 79.38 96 THR A O 1
ATOM 796 N N . THR A 1 97 ? 9.734 -21.828 -21.766 1 77.12 97 THR A N 1
ATOM 797 C CA . THR A 1 97 ? 9.477 -21.375 -23.141 1 77.12 97 THR A CA 1
ATOM 798 C C . THR A 1 97 ? 8.18 -20.578 -23.203 1 77.12 97 THR A C 1
ATOM 800 O O . THR A 1 97 ? 7.176 -21.062 -23.734 1 77.12 97 THR A O 1
ATOM 803 N N . ILE A 1 98 ? 8.18 -19.594 -22.578 1 78.25 98 ILE A N 1
ATOM 804 C CA . ILE A 1 98 ? 6.973 -18.781 -22.531 1 78.25 98 ILE A CA 1
ATOM 805 C C . ILE A 1 98 ? 6.934 -17.859 -23.75 1 78.25 98 ILE A C 1
ATOM 807 O O . ILE A 1 98 ? 7.789 -16.984 -23.906 1 78.25 98 ILE A O 1
ATOM 811 N N . GLU A 1 99 ? 6.043 -18.062 -24.688 1 78.25 99 GLU A N 1
ATOM 812 C CA . GLU A 1 99 ? 5.953 -17.312 -25.938 1 78.25 99 GLU A CA 1
ATOM 813 C C . GLU A 1 99 ? 5.594 -15.852 -25.688 1 78.25 99 GLU A C 1
ATOM 815 O O . GLU A 1 99 ? 6.102 -14.953 -26.359 1 78.25 99 GLU A O 1
ATOM 820 N N . ASN A 1 100 ? 4.816 -15.562 -24.625 1 88.81 100 ASN A N 1
ATOM 821 C CA . ASN A 1 100 ? 4.352 -14.195 -24.422 1 88.81 100 ASN A CA 1
ATOM 822 C C . ASN A 1 100 ? 4.895 -13.609 -23.125 1 88.81 100 ASN A C 1
ATOM 824 O O . ASN A 1 100 ? 4.184 -12.883 -22.422 1 88.81 100 ASN A O 1
ATOM 828 N N . LEU A 1 101 ? 6.184 -13.883 -22.984 1 92.94 101 LEU A N 1
ATOM 829 C CA . LEU A 1 101 ? 6.793 -13.43 -21.734 1 92.94 101 LEU A CA 1
ATOM 830 C C . LEU A 1 101 ? 6.898 -11.906 -21.703 1 92.94 101 LEU A C 1
ATOM 832 O O . LEU A 1 101 ? 6.582 -11.281 -20.688 1 92.94 101 LEU A O 1
ATOM 836 N N . ASP A 1 102 ? 7.336 -11.289 -22.828 1 95.12 102 ASP A N 1
ATOM 837 C CA . ASP A 1 102 ? 7.535 -9.844 -22.875 1 95.12 102 ASP A CA 1
ATOM 838 C C . ASP A 1 102 ? 6.219 -9.102 -22.641 1 95.12 102 ASP A C 1
ATOM 840 O O . ASP A 1 102 ? 6.195 -8.062 -21.984 1 95.12 102 ASP A O 1
ATOM 844 N N . GLU A 1 103 ? 5.156 -9.641 -23.172 1 96.69 103 GLU A N 1
ATOM 845 C CA . GLU A 1 103 ? 3.84 -9.047 -22.938 1 96.69 103 GLU A CA 1
ATOM 846 C C . GLU A 1 103 ? 3.422 -9.156 -21.484 1 96.69 103 GLU A C 1
ATOM 848 O O . GLU A 1 103 ? 2.908 -8.203 -20.906 1 96.69 103 GLU A O 1
ATOM 853 N N . LEU A 1 104 ? 3.652 -10.328 -20.922 1 96.94 104 LEU A N 1
ATOM 854 C CA . LEU A 1 104 ? 3.346 -10.531 -19.516 1 96.94 104 LEU A CA 1
ATOM 855 C C . LEU A 1 104 ? 4.129 -9.562 -18.641 1 96.94 104 LEU A C 1
ATOM 857 O O . LEU A 1 104 ? 3.562 -8.922 -17.75 1 96.94 104 LEU A O 1
ATOM 861 N N . LEU A 1 105 ? 5.379 -9.398 -18.938 1 97.44 105 LEU A N 1
ATOM 862 C CA . LEU A 1 105 ? 6.238 -8.508 -18.172 1 97.44 105 LEU A CA 1
ATOM 863 C C . LEU A 1 105 ? 5.785 -7.059 -18.312 1 97.44 105 LEU A C 1
ATOM 865 O O . LEU A 1 105 ? 5.777 -6.305 -17.344 1 97.44 105 LEU A O 1
ATOM 869 N N . HIS A 1 106 ? 5.457 -6.727 -19.5 1 97.69 106 HIS A N 1
ATOM 870 C CA . HIS A 1 106 ? 4.926 -5.387 -19.734 1 97.69 106 HIS A CA 1
ATOM 871 C C . HIS A 1 106 ? 3.68 -5.137 -18.891 1 97.69 106 HIS A C 1
ATOM 873 O O . HIS A 1 106 ? 3.576 -4.105 -18.219 1 97.69 106 HIS A O 1
ATOM 879 N N . ASP A 1 107 ? 2.775 -6.035 -18.906 1 98.06 107 ASP A N 1
ATOM 880 C CA . ASP A 1 107 ? 1.525 -5.891 -18.156 1 98.06 107 ASP A CA 1
ATOM 881 C C . ASP A 1 107 ? 1.784 -5.84 -16.656 1 98.06 107 ASP A C 1
ATOM 883 O O . ASP A 1 107 ? 1.118 -5.094 -15.938 1 98.06 107 ASP A O 1
ATOM 887 N N . LEU A 1 108 ? 2.701 -6.652 -16.188 1 98.19 108 LEU A N 1
ATOM 888 C CA . LEU A 1 108 ? 3.072 -6.637 -14.781 1 98.19 108 LEU A CA 1
ATOM 889 C C . LEU A 1 108 ? 3.621 -5.273 -14.375 1 98.19 108 LEU A C 1
ATOM 891 O O . LEU A 1 108 ? 3.277 -4.75 -13.312 1 98.19 108 LEU A O 1
ATOM 895 N N . ARG A 1 109 ? 4.434 -4.719 -15.18 1 96.75 109 ARG A N 1
ATOM 896 C CA . ARG A 1 109 ? 5.016 -3.418 -14.875 1 96.75 109 ARG A CA 1
ATOM 897 C C . ARG A 1 109 ? 3.957 -2.322 -14.891 1 96.75 109 ARG A C 1
ATOM 899 O O . ARG A 1 109 ? 3.973 -1.426 -14.039 1 96.75 109 ARG A O 1
ATOM 906 N N . GLU A 1 110 ? 3.037 -2.373 -15.812 1 97.25 110 GLU A N 1
ATOM 907 C CA . GLU A 1 110 ? 1.932 -1.421 -15.828 1 97.25 110 GLU A CA 1
ATOM 908 C C . GLU A 1 110 ? 1.058 -1.572 -14.586 1 97.25 110 GLU A C 1
ATOM 910 O O . GLU A 1 110 ? 0.6 -0.579 -14.016 1 97.25 110 GLU A O 1
ATOM 915 N N . ALA A 1 111 ? 0.814 -2.781 -14.219 1 97.31 111 ALA A N 1
ATOM 916 C CA . ALA A 1 111 ? 0.044 -3.045 -13.008 1 97.31 111 ALA A CA 1
ATOM 917 C C . ALA A 1 111 ? 0.741 -2.469 -11.781 1 97.31 111 ALA A C 1
ATOM 919 O O . ALA A 1 111 ? 0.086 -1.946 -10.875 1 97.31 111 ALA A O 1
ATOM 920 N N . SER A 1 112 ? 2.037 -2.629 -11.75 1 95.62 112 SER A N 1
ATOM 921 C CA . SER A 1 112 ? 2.818 -2.09 -10.641 1 95.62 112 SER A CA 1
ATOM 922 C C . SER A 1 112 ? 2.631 -0.581 -10.516 1 95.62 112 SER A C 1
ATOM 924 O O . SER A 1 112 ? 2.494 -0.058 -9.406 1 95.62 112 SER A O 1
ATOM 926 N N . LYS A 1 113 ? 2.648 0.103 -11.609 1 93.94 113 LYS A N 1
ATOM 927 C CA . LYS A 1 113 ? 2.402 1.542 -11.602 1 93.94 113 LYS A CA 1
ATOM 928 C C . LYS A 1 113 ? 1.017 1.859 -11.047 1 93.94 113 LYS A C 1
ATOM 930 O O . LYS A 1 113 ? 0.857 2.787 -10.25 1 93.94 113 LYS A O 1
ATOM 935 N N . MET A 1 114 ? 0.085 1.098 -11.477 1 96.56 114 MET A N 1
ATOM 936 C CA . MET A 1 114 ? -1.287 1.319 -11.031 1 96.56 114 MET A CA 1
ATOM 937 C C . MET A 1 114 ? -1.425 1.048 -9.531 1 96.56 114 MET A C 1
ATOM 939 O O . MET A 1 114 ? -2.123 1.776 -8.828 1 96.56 114 MET A O 1
ATOM 943 N N . ARG A 1 115 ? -0.769 0.04 -9.102 1 96.38 115 ARG A N 1
ATOM 944 C CA . ARG A 1 115 ? -0.772 -0.256 -7.672 1 96.38 115 ARG A CA 1
ATOM 945 C C . ARG A 1 115 ? -0.303 0.949 -6.863 1 96.38 115 ARG A C 1
ATOM 947 O O . ARG A 1 115 ? -0.887 1.272 -5.828 1 96.38 115 ARG A O 1
ATOM 954 N N . ASN A 1 116 ? 0.754 1.579 -7.328 1 93 116 ASN A N 1
ATOM 955 C CA . ASN A 1 116 ? 1.271 2.752 -6.629 1 93 116 ASN A CA 1
ATOM 956 C C . ASN A 1 116 ? 0.236 3.869 -6.566 1 93 116 ASN A C 1
ATOM 958 O O . ASN A 1 116 ? 0.063 4.504 -5.527 1 93 116 ASN A O 1
ATOM 962 N N . VAL A 1 117 ? -0.446 4.094 -7.652 1 94.25 117 VAL A N 1
ATOM 963 C CA . VAL A 1 117 ? -1.488 5.113 -7.695 1 94.25 117 VAL A CA 1
ATOM 964 C C . VAL A 1 117 ? -2.562 4.797 -6.656 1 94.25 117 VAL A C 1
ATOM 966 O O . VAL A 1 117 ? -2.973 5.676 -5.895 1 94.25 117 VAL A O 1
ATOM 969 N N . LEU A 1 118 ? -2.947 3.588 -6.559 1 97.12 118 LEU A N 1
ATOM 970 C CA . LEU A 1 118 ? -4.078 3.182 -5.734 1 97.12 118 LEU A CA 1
ATOM 971 C C . LEU A 1 118 ? -3.709 3.193 -4.258 1 97.12 118 LEU A C 1
ATOM 973 O O . LEU A 1 118 ? -4.543 3.506 -3.404 1 97.12 118 LEU A O 1
ATOM 977 N N . CYS A 1 119 ? -2.451 2.885 -3.932 1 94.31 119 CYS A N 1
ATOM 978 C CA . CYS A 1 119 ? -2.039 2.732 -2.541 1 94.31 119 CYS A CA 1
ATOM 979 C C . CYS A 1 119 ? -1.525 4.055 -1.978 1 94.31 119 CYS A C 1
ATOM 981 O O . CYS A 1 119 ? -1.598 4.289 -0.77 1 94.31 119 CYS A O 1
ATOM 983 N N . HIS A 1 120 ? -1.05 4.934 -2.881 1 92.5 120 HIS A N 1
ATOM 984 C CA . HIS A 1 120 ? -0.415 6.16 -2.418 1 92.5 120 HIS A CA 1
ATOM 985 C C . HIS A 1 120 ? -1.259 7.383 -2.764 1 92.5 120 HIS A C 1
ATOM 987 O O . HIS A 1 120 ? -1.003 8.484 -2.266 1 92.5 120 HIS A O 1
ATOM 993 N N . GLY A 1 121 ? -2.271 7.211 -3.578 1 92.94 121 GLY A N 1
ATOM 994 C CA . GLY A 1 121 ? -3.072 8.336 -4.031 1 92.94 121 GLY A CA 1
ATOM 995 C C . GLY A 1 121 ? -3.949 8.922 -2.941 1 92.94 121 GLY A C 1
ATOM 996 O O . GLY A 1 121 ? -4.504 8.195 -2.121 1 92.94 121 GLY A O 1
ATOM 997 N N . SER A 1 122 ? -4 10.227 -2.871 1 94 122 SER A N 1
ATOM 998 C CA . SER A 1 122 ? -4.98 10.945 -2.059 1 94 122 SER A CA 1
ATOM 999 C C . SER A 1 122 ? -6.262 11.203 -2.84 1 94 122 SER A C 1
ATOM 1001 O O . SER A 1 122 ? -6.242 11.891 -3.863 1 94 122 SER A O 1
ATOM 1003 N N . TRP A 1 123 ? -7.336 10.711 -2.346 1 96.25 123 TRP A N 1
ATOM 1004 C CA . TRP A 1 123 ? -8.57 10.688 -3.121 1 96.25 123 TRP A CA 1
ATOM 1005 C C . TRP A 1 123 ? -9.359 11.977 -2.928 1 96.25 123 TRP A C 1
ATOM 1007 O O . TRP A 1 123 ? -9.68 12.352 -1.798 1 96.25 123 TRP A O 1
ATOM 1017 N N . GLU A 1 124 ? -9.656 12.562 -4.027 1 91.5 124 GLU A N 1
ATOM 1018 C CA . GLU A 1 124 ? -10.508 13.75 -4.051 1 91.5 124 GLU A CA 1
ATOM 1019 C C . GLU A 1 124 ? -11.984 13.375 -3.994 1 91.5 124 GLU A C 1
ATOM 1021 O O . GLU A 1 124 ? -12.344 12.211 -4.199 1 91.5 124 GLU A O 1
ATOM 1026 N N . PRO A 1 125 ? -12.82 14.352 -3.688 1 94.56 125 PRO A N 1
ATOM 1027 C CA . PRO A 1 125 ? -14.258 14.062 -3.721 1 94.56 125 PRO A CA 1
ATOM 1028 C C . PRO A 1 125 ? -14.711 13.477 -5.059 1 94.56 125 PRO A C 1
ATOM 1030 O O . PRO A 1 125 ? -14.211 13.883 -6.113 1 94.56 125 PRO A O 1
ATOM 1033 N N . PRO A 1 126 ? -15.648 12.508 -5 1 96.81 126 PRO A N 1
ATOM 1034 C CA . PRO A 1 126 ? -16.125 11.906 -6.25 1 96.81 126 PRO A CA 1
ATOM 1035 C C . PRO A 1 126 ? -17 12.859 -7.066 1 96.81 126 PRO A C 1
ATOM 1037 O O . PRO A 1 126 ? -17.625 13.758 -6.508 1 96.81 126 PRO A O 1
ATOM 1040 N N . ASP A 1 127 ? -16.969 12.664 -8.359 1 96.5 127 ASP A N 1
ATOM 1041 C CA . ASP A 1 127 ? -17.906 13.367 -9.227 1 96.5 127 ASP A CA 1
ATOM 1042 C C . ASP A 1 127 ? -19.297 12.711 -9.188 1 96.5 127 ASP A C 1
ATOM 1044 O O . ASP A 1 127 ? -19.562 11.875 -8.32 1 96.5 127 ASP A O 1
ATOM 1048 N N . SER A 1 128 ? -20.125 13.141 -10.039 1 95.19 128 SER A N 1
ATOM 1049 C CA . SER A 1 128 ? -21.516 12.688 -10.031 1 95.19 128 SER A CA 1
ATOM 1050 C C . SER A 1 128 ? -21.609 11.203 -10.391 1 95.19 128 SER A C 1
ATOM 1052 O O . SER A 1 128 ? -22.578 10.539 -10.039 1 95.19 128 SER A O 1
ATOM 1054 N N . ASN A 1 129 ? -20.609 10.648 -11.062 1 94.25 129 ASN A N 1
ATOM 1055 C CA . ASN A 1 129 ? -20.578 9.242 -11.453 1 94.25 129 ASN A CA 1
ATOM 1056 C C . ASN A 1 129 ? -19.844 8.391 -10.43 1 94.25 129 ASN A C 1
ATOM 1058 O O . ASN A 1 129 ? -19.641 7.195 -10.633 1 94.25 129 ASN A O 1
ATOM 1062 N N . GLY A 1 130 ? -19.391 9.016 -9.352 1 96.5 130 GLY A N 1
ATOM 1063 C CA . GLY A 1 130 ? -18.672 8.297 -8.312 1 96.5 130 GLY A CA 1
ATOM 1064 C C . GLY A 1 130 ? -17.188 8.164 -8.594 1 96.5 130 GLY A C 1
ATOM 1065 O O . GLY A 1 130 ? -16.484 7.43 -7.895 1 96.5 130 GLY A O 1
ATOM 1066 N N . ALA A 1 131 ? -16.75 8.875 -9.633 1 97.5 131 ALA A N 1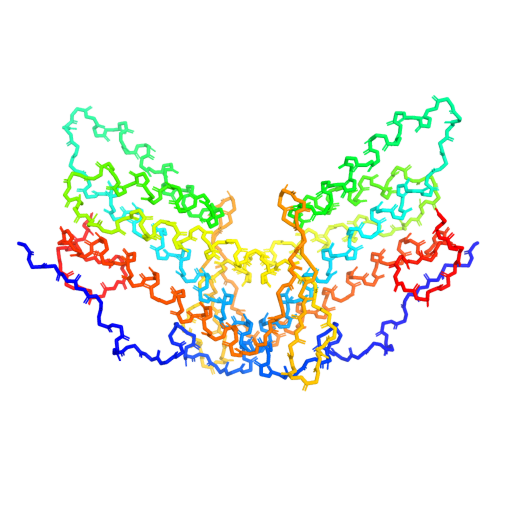
ATOM 1067 C CA . ALA A 1 131 ? -15.344 8.789 -10.016 1 97.5 131 ALA A CA 1
ATOM 1068 C C . ALA A 1 131 ? -14.531 9.891 -9.344 1 97.5 131 ALA A C 1
ATOM 1070 O O . ALA A 1 131 ? -15.039 10.992 -9.102 1 97.5 131 ALA A O 1
ATOM 1071 N N . ALA A 1 132 ? -13.328 9.57 -9.008 1 97.12 132 ALA A N 1
ATOM 1072 C CA . ALA A 1 132 ? -12.391 10.539 -8.438 1 97.12 132 ALA A CA 1
ATOM 1073 C C . ALA A 1 132 ? -11 10.375 -9.039 1 97.12 132 ALA A C 1
ATOM 1075 O O . ALA A 1 132 ? -10.625 9.281 -9.461 1 97.12 132 ALA A O 1
ATOM 1076 N N . ILE A 1 133 ? -10.32 11.461 -9.117 1 94.19 133 ILE A N 1
ATOM 1077 C CA . ILE A 1 133 ? -8.914 11.422 -9.508 1 94.19 133 ILE A CA 1
ATOM 1078 C C . ILE A 1 133 ? -8.031 11.5 -8.258 1 94.19 133 ILE A C 1
ATOM 1080 O O . ILE A 1 133 ? -8.039 12.516 -7.547 1 94.19 133 ILE A O 1
ATOM 1084 N N . PRO A 1 134 ? -7.332 10.383 -7.977 1 94.75 134 PRO A N 1
ATOM 1085 C CA . PRO A 1 134 ? -6.398 10.484 -6.848 1 94.75 134 PRO A CA 1
ATOM 1086 C C . PRO A 1 134 ? -5.199 11.375 -7.152 1 94.75 134 PRO A C 1
ATOM 1088 O O . PRO A 1 134 ? -4.656 11.328 -8.258 1 94.75 134 PRO A O 1
ATOM 1091 N N . PHE A 1 135 ? -4.875 12.219 -6.242 1 91.25 135 PHE A N 1
ATOM 1092 C CA . PHE A 1 135 ? -3.635 12.977 -6.375 1 91.25 135 PHE A CA 1
ATOM 1093 C C . PHE A 1 135 ? -2.424 12.078 -6.152 1 91.25 135 PHE A C 1
ATOM 1095 O O . PHE A 1 135 ? -2.229 11.555 -5.055 1 91.25 135 PHE A O 1
ATOM 1102 N N . PHE A 1 136 ? -1.687 11.875 -7.156 1 90.94 136 PHE A N 1
ATOM 1103 C CA . PHE A 1 136 ? -0.498 11.031 -7.148 1 90.94 136 PHE A CA 1
ATOM 1104 C C . PHE A 1 136 ? 0.527 11.531 -8.164 1 90.94 136 PHE A C 1
ATOM 1106 O O . PHE A 1 136 ? 0.178 11.852 -9.297 1 90.94 136 PHE A O 1
ATOM 1113 N N . VAL A 1 137 ? 1.712 11.633 -7.703 1 85.5 137 VAL A N 1
ATOM 1114 C CA . VAL A 1 137 ? 2.836 12.016 -8.555 1 85.5 137 VAL A CA 1
ATOM 1115 C C . VAL A 1 137 ? 3.859 10.883 -8.586 1 85.5 137 VAL A C 1
ATOM 1117 O O . VAL A 1 137 ? 4.309 10.406 -7.543 1 85.5 137 VAL A O 1
ATOM 1120 N N . ASN A 1 138 ? 4.191 10.469 -9.805 1 84.69 138 ASN A N 1
ATOM 1121 C CA . ASN A 1 138 ? 5.145 9.367 -9.891 1 84.69 138 ASN A CA 1
ATOM 1122 C C . ASN A 1 138 ? 6.586 9.859 -9.812 1 84.69 138 ASN A C 1
ATOM 1124 O O . ASN A 1 138 ? 6.828 11.062 -9.648 1 84.69 138 ASN A O 1
ATOM 1128 N N . HIS A 1 139 ? 7.508 8.898 -9.891 1 77.94 139 HIS A N 1
ATOM 1129 C CA . HIS A 1 139 ? 8.922 9.211 -9.734 1 77.94 139 HIS A CA 1
ATOM 1130 C C . HIS A 1 139 ? 9.414 10.141 -10.836 1 77.94 139 HIS A C 1
ATOM 1132 O O . HIS A 1 139 ? 10.398 10.859 -10.656 1 77.94 139 HIS A O 1
ATOM 1138 N N . GLN A 1 140 ? 8.734 10.188 -12 1 79.94 140 GLN A N 1
ATOM 1139 C CA . GLN A 1 140 ? 9.078 11.07 -13.109 1 79.94 140 GLN A CA 1
ATOM 1140 C C . GLN A 1 140 ? 8.352 12.406 -13 1 79.94 140 GLN A C 1
ATOM 1142 O O . GLN A 1 140 ? 8.359 13.203 -13.938 1 79.94 140 GLN A O 1
ATOM 1147 N N . MET A 1 141 ? 7.598 12.562 -11.977 1 79.31 141 MET A N 1
ATOM 1148 C CA . MET A 1 141 ? 6.906 13.805 -11.656 1 79.31 141 MET A CA 1
ATOM 1149 C C . MET A 1 141 ? 5.672 13.992 -12.531 1 79.31 141 MET A C 1
ATOM 1151 O O . MET A 1 141 ? 5.262 15.117 -12.805 1 79.31 141 MET A O 1
ATOM 1155 N N . MET A 1 142 ? 5.25 12.953 -13.023 1 83.06 142 MET A N 1
ATOM 1156 C CA . MET A 1 142 ? 3.994 13 -13.766 1 83.06 142 MET A CA 1
ATOM 1157 C C . MET A 1 142 ? 2.803 12.82 -12.828 1 83.06 142 MET A C 1
ATOM 1159 O O . MET A 1 142 ? 2.812 11.938 -11.969 1 83.06 142 MET A O 1
ATOM 1163 N N . ILE A 1 143 ? 1.823 13.664 -13.07 1 86.38 143 ILE A N 1
ATOM 1164 C CA . ILE A 1 143 ? 0.623 13.641 -12.242 1 86.38 143 ILE A CA 1
ATOM 1165 C C . ILE A 1 143 ? -0.405 12.688 -12.844 1 86.38 143 ILE A C 1
ATOM 1167 O O . ILE A 1 143 ? -0.644 12.711 -14.055 1 86.38 143 ILE A O 1
ATOM 1171 N N . PHE A 1 144 ? -0.956 11.812 -12.055 1 91.25 144 PHE A N 1
ATOM 1172 C CA . PHE A 1 144 ? -2.02 10.922 -12.5 1 91.25 144 PHE A CA 1
ATOM 1173 C C . PHE A 1 144 ? -3.295 11.703 -12.789 1 91.25 144 PHE A C 1
ATOM 1175 O O . PHE A 1 144 ? -3.67 12.594 -12.023 1 91.25 144 PHE A O 1
ATOM 1182 N N . ASP A 1 145 ? -3.949 11.398 -13.898 1 92.88 145 ASP A N 1
ATOM 1183 C CA . ASP A 1 145 ? -5.047 12.281 -14.281 1 92.88 145 ASP A CA 1
ATOM 1184 C C . ASP A 1 145 ? -6.254 11.477 -14.766 1 92.88 145 ASP A C 1
ATOM 1186 O O . ASP A 1 145 ? -7.164 12.031 -15.383 1 92.88 145 ASP A O 1
ATOM 1190 N N . THR A 1 146 ? -6.352 10.266 -14.508 1 95.56 146 THR A N 1
ATOM 1191 C CA . THR A 1 146 ? -7.453 9.414 -14.953 1 95.56 146 THR A CA 1
ATOM 1192 C C . THR A 1 146 ? -8.484 9.234 -13.844 1 95.56 146 THR A C 1
ATOM 1194 O O . THR A 1 146 ? -8.148 8.781 -12.75 1 95.56 146 THR A O 1
ATOM 1197 N N . PRO A 1 147 ? -9.758 9.609 -14.133 1 97.12 147 PRO A N 1
ATOM 1198 C CA . PRO A 1 147 ? -10.797 9.344 -13.125 1 97.12 147 PRO A CA 1
ATOM 1199 C C . PRO A 1 147 ? -11 7.855 -12.867 1 97.12 147 PRO A C 1
ATOM 1201 O O . PRO A 1 147 ? -11 7.055 -13.805 1 97.12 147 PRO A O 1
ATOM 1204 N N . ILE A 1 148 ? -11.125 7.5 -11.648 1 98.25 148 ILE A N 1
ATOM 1205 C CA . ILE A 1 148 ? -11.289 6.113 -11.234 1 98.25 148 ILE A CA 1
ATOM 1206 C C . ILE A 1 148 ? -12.625 5.938 -10.523 1 98.25 148 ILE A C 1
ATOM 1208 O O . ILE A 1 148 ? -12.938 6.668 -9.586 1 98.25 148 ILE A O 1
ATOM 1212 N N . ASP A 1 149 ? -13.438 5.098 -11.031 1 98.31 149 ASP A N 1
ATOM 1213 C CA . ASP A 1 149 ? -14.68 4.699 -10.367 1 98.31 149 ASP A CA 1
ATOM 1214 C C . ASP A 1 149 ? -14.656 3.217 -10.008 1 98.31 149 ASP A C 1
ATOM 1216 O O . ASP A 1 149 ? -13.625 2.557 -10.141 1 98.31 149 ASP A O 1
ATOM 1220 N N . CYS A 1 150 ? -15.742 2.691 -9.5 1 98.31 150 CYS A N 1
ATOM 1221 C CA . CYS A 1 150 ? -15.812 1.294 -9.086 1 98.31 150 CYS A CA 1
ATOM 1222 C C . CYS A 1 150 ? -15.523 0.364 -10.258 1 98.31 150 CYS A C 1
ATOM 1224 O O . CYS A 1 150 ? -14.812 -0.626 -10.109 1 98.31 150 CYS A O 1
ATOM 1226 N N . LYS A 1 151 ? -16.109 0.679 -11.375 1 98.06 151 LYS A N 1
ATOM 1227 C CA . LYS A 1 151 ? -15.922 -0.164 -12.547 1 98.06 151 LYS A CA 1
ATOM 1228 C C . LYS A 1 151 ? -14.445 -0.256 -12.922 1 98.06 151 LYS A C 1
ATOM 1230 O O . LYS A 1 151 ? -13.945 -1.335 -13.25 1 98.06 151 LYS A O 1
ATOM 1235 N N . TYR A 1 152 ? -13.805 0.877 -12.93 1 98.25 152 TYR A N 1
ATOM 1236 C CA . TYR A 1 152 ? -12.367 0.919 -13.203 1 98.25 152 TYR A CA 1
ATOM 1237 C C . TYR A 1 152 ? -11.602 0.038 -12.227 1 98.25 152 TYR A C 1
ATOM 1239 O O . TYR A 1 152 ? -10.773 -0.776 -12.641 1 98.25 152 TYR A O 1
ATOM 1247 N N . LEU A 1 153 ? -11.875 0.169 -10.953 1 98.62 153 LEU A N 1
ATOM 1248 C CA . LEU A 1 153 ? -11.203 -0.607 -9.914 1 98.62 153 LEU A CA 1
ATOM 1249 C C . LEU A 1 153 ? -11.445 -2.1 -10.109 1 98.62 153 LEU A C 1
ATOM 1251 O O . LEU A 1 153 ? -10.516 -2.902 -10 1 98.62 153 LEU A O 1
ATOM 1255 N N . ASP A 1 154 ? -12.633 -2.432 -10.422 1 98.19 154 ASP A N 1
ATOM 1256 C CA . ASP A 1 154 ? -12.984 -3.832 -10.641 1 98.19 154 ASP A CA 1
ATOM 1257 C C . ASP A 1 154 ? -12.25 -4.402 -11.852 1 98.19 154 ASP A C 1
ATOM 1259 O O . ASP A 1 154 ? -11.82 -5.559 -11.836 1 98.19 154 ASP A O 1
ATOM 1263 N N . GLN A 1 155 ? -12.117 -3.605 -12.859 1 98.19 155 GLN A N 1
ATOM 1264 C CA . GLN A 1 155 ? -11.375 -4.031 -14.039 1 98.19 155 GLN A CA 1
ATOM 1265 C C . GLN A 1 155 ? -9.898 -4.242 -13.719 1 98.19 155 GLN A C 1
ATOM 1267 O O . GLN A 1 155 ? -9.281 -5.199 -14.195 1 98.19 155 GLN A O 1
ATOM 1272 N N . VAL A 1 156 ? -9.375 -3.326 -12.953 1 98.56 156 VAL A N 1
ATOM 1273 C CA . VAL A 1 156 ? -7.984 -3.479 -12.539 1 98.56 156 VAL A CA 1
ATOM 1274 C C . VAL A 1 156 ? -7.824 -4.766 -11.727 1 98.56 156 VAL A C 1
ATOM 1276 O O . VAL A 1 156 ? -6.859 -5.508 -11.914 1 98.56 156 VAL A O 1
ATOM 1279 N N . GLN A 1 157 ? -8.742 -5.004 -10.836 1 98.56 157 GLN A N 1
ATOM 1280 C CA . GLN A 1 157 ? -8.695 -6.219 -10.023 1 98.56 157 GLN A CA 1
ATOM 1281 C C . GLN A 1 157 ? -8.719 -7.465 -10.898 1 98.56 157 GLN A C 1
ATOM 1283 O O . GLN A 1 157 ? -7.891 -8.359 -10.742 1 98.56 157 GLN A O 1
ATOM 1288 N N . GLN A 1 158 ? -9.602 -7.531 -11.828 1 97.94 158 GLN A N 1
ATOM 1289 C CA . GLN A 1 158 ? -9.734 -8.68 -12.719 1 97.94 158 GLN A CA 1
ATOM 1290 C C . GLN A 1 158 ? -8.477 -8.859 -13.57 1 97.94 158 GLN A C 1
ATOM 1292 O O . GLN A 1 158 ? -8.023 -9.984 -13.773 1 97.94 158 GLN A O 1
ATOM 1297 N N . HIS A 1 159 ? -8.008 -7.75 -14.07 1 98.19 159 HIS A N 1
ATOM 1298 C CA . HIS A 1 159 ? -6.77 -7.812 -14.836 1 98.19 159 HIS A CA 1
ATOM 1299 C C . HIS A 1 159 ? -5.633 -8.391 -14 1 98.19 159 HIS A C 1
ATOM 1301 O O . HIS A 1 159 ? -4.852 -9.211 -14.484 1 98.19 159 HIS A O 1
ATOM 1307 N N . THR A 1 160 ? -5.551 -7.957 -12.773 1 98.44 160 THR A N 1
ATOM 1308 C CA . THR A 1 160 ? -4.512 -8.438 -11.867 1 98.44 160 THR A CA 1
ATOM 1309 C C . THR A 1 160 ? -4.656 -9.93 -11.617 1 98.44 160 THR A C 1
ATOM 1311 O O . THR A 1 160 ? -3.662 -10.656 -11.547 1 98.44 160 THR A O 1
ATOM 1314 N N . VAL A 1 161 ? -5.859 -10.391 -11.484 1 98.25 161 VAL A N 1
ATOM 1315 C CA . VAL A 1 161 ? -6.105 -11.82 -11.344 1 98.25 161 VAL A CA 1
ATOM 1316 C C . VAL A 1 161 ? -5.566 -12.562 -12.562 1 98.25 161 VAL A C 1
ATOM 1318 O O . VAL A 1 161 ? -4.941 -13.617 -12.43 1 98.25 161 VAL A O 1
ATOM 1321 N N . GLY A 1 162 ? -5.836 -12.008 -13.727 1 97.69 162 GLY A N 1
ATOM 1322 C CA . GLY A 1 162 ? -5.27 -12.594 -14.93 1 97.69 162 GLY A CA 1
ATOM 1323 C C . GLY A 1 162 ? -3.76 -12.711 -14.891 1 97.69 162 GLY A C 1
ATOM 1324 O O . GLY A 1 162 ? -3.195 -13.719 -15.305 1 97.69 162 GLY A O 1
ATOM 1325 N N . LEU A 1 163 ? -3.105 -11.664 -14.383 1 97.94 163 LEU A N 1
ATOM 1326 C CA . LEU A 1 163 ? -1.653 -11.672 -14.258 1 97.94 163 LEU A CA 1
ATOM 1327 C C . LEU A 1 163 ? -1.199 -12.75 -13.273 1 97.94 163 LEU A C 1
ATOM 1329 O O . LEU A 1 163 ? -0.209 -13.445 -13.523 1 97.94 163 LEU A O 1
ATOM 1333 N N . ILE A 1 164 ? -1.93 -12.867 -12.172 1 97.06 164 ILE A N 1
ATOM 1334 C CA . ILE A 1 164 ? -1.65 -13.891 -11.164 1 97.06 164 ILE A CA 1
ATOM 1335 C C . ILE A 1 164 ? -1.679 -15.273 -11.812 1 97.06 164 ILE A C 1
ATOM 1337 O O . ILE A 1 164 ? -0.747 -16.062 -11.648 1 97.06 164 ILE A O 1
ATOM 1341 N N . CYS A 1 165 ? -2.662 -15.539 -12.555 1 95.94 165 CYS A N 1
ATOM 1342 C CA . CYS A 1 165 ? -2.811 -16.828 -13.227 1 95.94 165 CYS A CA 1
ATOM 1343 C C . CYS A 1 165 ? -1.67 -17.062 -14.211 1 95.94 165 CYS A C 1
ATOM 1345 O O . CYS A 1 165 ? -1.13 -18.172 -14.289 1 95.94 165 CYS A O 1
ATOM 1347 N N . ALA A 1 166 ? -1.311 -16.031 -14.953 1 95.56 166 ALA A N 1
ATOM 1348 C CA . ALA A 1 166 ? -0.222 -16.141 -15.914 1 95.56 166 ALA A CA 1
ATOM 1349 C C . ALA A 1 166 ? 1.096 -16.469 -15.227 1 95.56 166 ALA A C 1
ATOM 1351 O O . ALA A 1 166 ? 1.879 -17.281 -15.727 1 95.56 166 ALA A O 1
ATOM 1352 N N . VAL A 1 167 ? 1.349 -15.852 -14.109 1 94.81 167 VAL A N 1
ATOM 1353 C CA . VAL A 1 167 ? 2.568 -16.109 -13.352 1 94.81 167 VAL A CA 1
ATOM 1354 C C . VAL A 1 167 ? 2.574 -17.562 -12.867 1 94.81 167 VAL A C 1
ATOM 1356 O O . VAL A 1 167 ? 3.582 -18.25 -12.992 1 94.81 167 VAL A O 1
ATOM 1359 N N . ILE A 1 168 ? 1.457 -18 -12.305 1 93.81 168 ILE A N 1
ATOM 1360 C CA . ILE A 1 168 ? 1.34 -19.391 -11.844 1 93.81 168 ILE A CA 1
ATOM 1361 C C . ILE A 1 168 ? 1.632 -20.344 -13 1 93.81 168 ILE A C 1
ATOM 1363 O O . ILE A 1 168 ? 2.369 -21.312 -12.836 1 93.81 168 ILE A O 1
ATOM 1367 N N . ASN A 1 169 ? 1.161 -20.031 -14.18 1 93.38 169 ASN A N 1
ATOM 1368 C CA . ASN A 1 169 ? 1.3 -20.875 -15.352 1 93.38 169 ASN A CA 1
ATOM 1369 C C . ASN A 1 169 ? 2.756 -21 -15.789 1 93.38 169 ASN A C 1
ATOM 1371 O O . ASN A 1 169 ? 3.135 -21.969 -16.438 1 93.38 169 ASN A O 1
ATOM 1375 N N . THR A 1 170 ? 3.568 -19.984 -15.477 1 92.38 170 THR A N 1
ATOM 1376 C CA . THR A 1 170 ? 4.98 -20.078 -15.836 1 92.38 170 THR A CA 1
ATOM 1377 C C . THR A 1 170 ? 5.652 -21.234 -15.094 1 92.38 170 THR A C 1
ATOM 1379 O O . THR A 1 170 ? 6.605 -21.828 -15.594 1 92.38 170 THR A O 1
ATOM 1382 N N . VAL A 1 171 ? 5.188 -21.562 -13.922 1 89.75 171 VAL A N 1
ATOM 1383 C CA . VAL A 1 171 ? 5.75 -22.625 -13.109 1 89.75 171 VAL A CA 1
ATOM 1384 C C . VAL A 1 171 ? 5.117 -23.969 -13.5 1 89.75 171 VAL A C 1
ATOM 1386 O O . VAL A 1 171 ? 5.82 -24.938 -13.758 1 89.75 171 VAL A O 1
ATOM 1389 N N . THR A 1 172 ? 3.789 -23.953 -13.633 1 90.62 172 THR A N 1
ATOM 1390 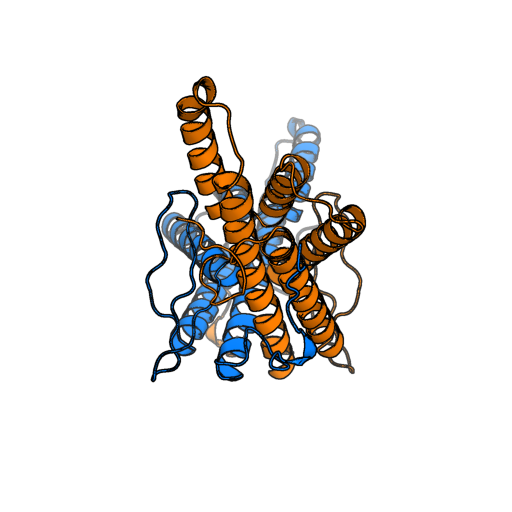C CA . THR A 1 172 ? 3.092 -25.188 -13.961 1 90.62 172 THR A CA 1
ATOM 1391 C C . THR A 1 172 ? 3.361 -25.594 -15.406 1 90.62 172 THR A C 1
ATOM 1393 O O . THR A 1 172 ? 3.365 -26.781 -15.727 1 90.62 172 THR A O 1
ATOM 1396 N N . GLY A 1 173 ? 3.635 -24.656 -16.25 1 88.75 173 GLY A N 1
ATOM 1397 C CA . GLY A 1 173 ? 3.914 -24.922 -17.656 1 88.75 173 GLY A CA 1
ATOM 1398 C C . GLY A 1 173 ? 5.188 -25.719 -17.859 1 88.75 173 GLY A C 1
ATOM 1399 O O . GLY A 1 173 ? 5.332 -26.406 -18.875 1 88.75 173 GLY A O 1
ATOM 1400 N N . ILE A 1 174 ? 6.086 -25.594 -16.938 1 88.44 174 ILE A N 1
ATOM 1401 C CA . ILE A 1 174 ? 7.336 -26.328 -17.094 1 88.44 174 ILE A CA 1
ATOM 1402 C C . ILE A 1 174 ? 7.293 -27.609 -16.266 1 88.44 174 ILE A C 1
ATOM 1404 O O . ILE A 1 174 ? 8.312 -28.266 -16.078 1 88.44 174 ILE A O 1
ATOM 1408 N N . GLY A 1 175 ? 6.133 -27.859 -15.68 1 87.81 175 GLY A N 1
ATOM 1409 C CA . GLY A 1 175 ? 5.895 -29.203 -15.164 1 87.81 175 GLY A CA 1
ATOM 1410 C C . GLY A 1 175 ? 6.012 -29.281 -13.656 1 87.81 175 GLY A C 1
ATOM 1411 O O . GLY A 1 175 ? 6.043 -30.375 -13.086 1 87.81 175 GLY A O 1
ATOM 1412 N N . TRP A 1 176 ? 6.062 -28.156 -12.961 1 86.38 176 TRP A N 1
ATOM 1413 C CA . TRP A 1 176 ? 6.191 -28.188 -11.508 1 86.38 176 TRP A CA 1
ATOM 1414 C C . TRP A 1 176 ? 4.902 -27.719 -10.844 1 86.38 176 TRP A C 1
ATOM 1416 O O . TRP A 1 176 ? 4.195 -26.859 -11.383 1 86.38 176 TRP A O 1
ATOM 1426 N N . GLN A 1 177 ? 4.613 -28.234 -9.711 1 89.81 177 GLN A N 1
ATOM 1427 C CA . GLN A 1 177 ? 3.516 -27.734 -8.891 1 89.81 177 GLN A CA 1
ATOM 1428 C C . GLN A 1 177 ? 3.812 -26.328 -8.367 1 89.81 177 GLN A C 1
ATOM 1430 O O . GLN A 1 177 ? 4.941 -26.031 -7.965 1 89.81 177 GLN A O 1
ATOM 1435 N N . PHE A 1 178 ? 2.838 -25.547 -8.438 1 90.69 178 PHE A N 1
ATOM 1436 C CA . PHE A 1 178 ? 3.016 -24.234 -7.82 1 90.69 178 PHE A CA 1
ATOM 1437 C C . PHE A 1 178 ? 3.018 -24.344 -6.301 1 90.69 178 PHE A C 1
ATOM 1439 O O . PHE A 1 178 ? 2.135 -24.984 -5.719 1 90.69 178 PHE A O 1
ATOM 1446 N N . PRO A 1 179 ? 3.967 -23.688 -5.621 1 83.5 179 PRO A N 1
ATOM 1447 C CA . PRO A 1 179 ? 4.082 -23.844 -4.168 1 83.5 179 PRO A CA 1
ATOM 1448 C C . PRO A 1 179 ? 2.818 -23.406 -3.428 1 83.5 179 PRO A C 1
ATOM 1450 O O . PRO A 1 179 ? 2.314 -22.297 -3.648 1 83.5 179 PRO A O 1
ATOM 1453 N N . GLY A 1 180 ? 2.301 -24.328 -2.572 1 77.38 180 GLY A N 1
ATOM 1454 C CA . GLY A 1 180 ? 1.156 -24 -1.735 1 77.38 180 GLY A CA 1
ATOM 1455 C C . GLY A 1 180 ? -0.172 -24.328 -2.395 1 77.38 180 GLY A C 1
ATOM 1456 O O . GLY A 1 180 ? -1.227 -24.203 -1.766 1 77.38 180 GLY A O 1
ATOM 1457 N N . LEU A 1 181 ? -0.114 -24.688 -3.666 1 80.62 181 LEU A N 1
ATOM 1458 C CA . LEU A 1 181 ? -1.334 -25.062 -4.371 1 80.62 181 LEU A CA 1
ATOM 1459 C C . LEU A 1 181 ? -1.29 -26.531 -4.785 1 80.62 181 LEU A C 1
ATOM 1461 O O . LEU A 1 181 ? -0.216 -27.062 -5.07 1 80.62 181 LEU A O 1
ATOM 1465 N N . LEU A 1 182 ? -2.422 -27.125 -4.617 1 79 182 LEU A N 1
ATOM 1466 C CA . LEU A 1 182 ? -2.531 -28.469 -5.18 1 79 182 LEU A CA 1
ATOM 1467 C C . LEU A 1 182 ? -2.742 -28.422 -6.688 1 79 182 LEU A C 1
ATOM 1469 O O . LEU A 1 182 ? -3.879 -28.484 -7.164 1 79 182 LEU A O 1
ATOM 1473 N N . SER A 1 183 ? -1.656 -28.172 -7.383 1 81.31 183 SER A N 1
ATOM 1474 C CA . SER A 1 183 ? -1.693 -28.047 -8.836 1 81.31 183 SER A CA 1
ATOM 1475 C C . SER A 1 183 ? -1.037 -29.234 -9.516 1 81.31 183 SER A C 1
ATOM 1477 O O . SER A 1 183 ? -0.332 -30.016 -8.867 1 81.31 183 SER A O 1
ATOM 1479 N N . PRO A 1 184 ? -1.372 -29.438 -10.688 1 81.62 184 PRO A N 1
ATOM 1480 C CA . PRO A 1 184 ? -0.654 -30.484 -11.414 1 81.62 184 PRO A CA 1
ATOM 1481 C C . PRO A 1 184 ? 0.844 -30.203 -11.523 1 81.62 184 PRO A C 1
ATOM 1483 O O . PRO A 1 184 ? 1.275 -29.062 -11.367 1 81.62 184 PRO A O 1
ATOM 1486 N N . GLY A 1 185 ? 1.606 -31.266 -11.719 1 84.69 185 GLY A N 1
ATOM 1487 C CA . GLY A 1 185 ? 3.049 -31.141 -11.859 1 84.69 185 GLY A CA 1
ATOM 1488 C C . GLY A 1 185 ? 3.816 -31.891 -10.781 1 84.69 185 GLY A C 1
ATOM 1489 O O . GLY A 1 185 ? 3.217 -32.5 -9.891 1 84.69 185 GLY A O 1
ATOM 1490 N N . LYS A 1 186 ? 5.246 -31.938 -10.891 1 89.56 186 LYS A N 1
ATOM 1491 C CA . LYS A 1 186 ? 6.129 -32.562 -9.906 1 89.56 186 LYS A CA 1
ATOM 1492 C C . LYS A 1 186 ? 6.289 -31.688 -8.672 1 89.56 186 LYS A C 1
ATOM 1494 O O . LYS A 1 186 ? 6.434 -30.469 -8.781 1 89.56 186 LYS A O 1
ATOM 1499 N N . PRO A 1 187 ? 6.105 -32.25 -7.539 1 83.12 187 PRO A N 1
ATOM 1500 C CA . PRO A 1 187 ? 6.328 -31.438 -6.34 1 83.12 187 PRO A CA 1
ATOM 1501 C C . PRO A 1 187 ? 7.758 -30.922 -6.242 1 83.12 187 PRO A C 1
ATOM 1503 O O . PRO A 1 187 ? 8.703 -31.594 -6.66 1 83.12 187 PRO A O 1
ATOM 1506 N N . ILE A 1 188 ? 7.859 -29.703 -5.82 1 74.81 188 ILE A N 1
ATOM 1507 C CA . ILE A 1 188 ? 9.164 -29.125 -5.535 1 74.81 188 ILE A CA 1
ATOM 1508 C C . ILE A 1 188 ? 9.625 -29.547 -4.141 1 74.81 188 ILE A C 1
ATOM 1510 O O . ILE A 1 188 ? 8.945 -29.281 -3.148 1 74.81 188 ILE A O 1
ATOM 1514 N N . GLU A 1 189 ? 10.586 -30.484 -4.074 1 65.19 189 GLU A N 1
ATOM 1515 C CA . GLU A 1 189 ? 11.094 -31.062 -2.828 1 65.19 189 GLU A CA 1
ATOM 1516 C C . GLU A 1 189 ? 12.133 -30.141 -2.184 1 65.19 189 GLU A C 1
ATOM 1518 O O . GLU A 1 189 ? 12.859 -29.422 -2.881 1 65.19 189 GLU A O 1
ATOM 1523 N N . MET B 1 1 ? 5.434 -31.688 -23.422 1 44.12 1 MET B N 1
ATOM 1524 C CA . MET B 1 1 ? 5.301 -31.562 -21.969 1 44.12 1 MET B CA 1
ATOM 1525 C C . MET B 1 1 ? 3.982 -30.891 -21.594 1 44.12 1 MET B C 1
ATOM 1527 O O . MET B 1 1 ? 3.576 -29.922 -22.234 1 44.12 1 MET B O 1
ATOM 1531 N N . THR B 1 2 ? 3.037 -31.594 -21.016 1 51.25 2 THR B N 1
ATOM 1532 C CA . THR B 1 2 ? 1.656 -31.172 -20.797 1 51.25 2 THR B CA 1
ATOM 1533 C C . THR B 1 2 ? 1.608 -29.844 -20.031 1 51.25 2 THR B C 1
ATOM 1535 O O . THR B 1 2 ? 2.232 -29.703 -18.984 1 51.25 2 THR B O 1
ATOM 1538 N N . GLN B 1 3 ? 1.343 -28.625 -20.672 1 69.44 3 GLN B N 1
ATOM 1539 C CA . GLN B 1 3 ? 1.297 -27.266 -20.172 1 69.44 3 GLN B CA 1
ATOM 1540 C C . GLN B 1 3 ? 0.062 -27.031 -19.297 1 69.44 3 GLN B C 1
ATOM 1542 O O . GLN B 1 3 ? -1.067 -27.219 -19.75 1 69.44 3 GLN B O 1
ATOM 1547 N N . TYR B 1 4 ? 0.13 -27.297 -17.922 1 80.56 4 TYR B N 1
ATOM 1548 C CA . TYR B 1 4 ? -0.997 -27.016 -17.031 1 80.56 4 TYR B CA 1
ATOM 1549 C C . TYR B 1 4 ? -1.222 -25.516 -16.906 1 80.56 4 TYR B C 1
ATOM 1551 O O . TYR B 1 4 ? -0.267 -24.75 -16.75 1 80.56 4 TYR B O 1
ATOM 1559 N N . GLN B 1 5 ? -2.48 -25.203 -17.281 1 85.19 5 GLN B N 1
ATOM 1560 C CA . GLN B 1 5 ? -2.871 -23.797 -17.172 1 85.19 5 GLN B CA 1
ATOM 1561 C C . GLN B 1 5 ? -3.992 -23.609 -16.156 1 85.19 5 GLN B C 1
ATOM 1563 O O . GLN B 1 5 ? -4.875 -24.469 -16.031 1 85.19 5 GLN B O 1
ATOM 1568 N N . VAL B 1 6 ? -3.914 -22.609 -15.43 1 86.62 6 VAL B N 1
ATOM 1569 C CA . VAL B 1 6 ? -5 -22.281 -14.516 1 86.62 6 VAL B CA 1
ATOM 1570 C C . VAL B 1 6 ? -6.273 -22 -15.312 1 86.62 6 VAL B C 1
ATOM 1572 O O . VAL B 1 6 ? -6.25 -21.25 -16.297 1 86.62 6 VAL B O 1
ATOM 1575 N N . ASP B 1 7 ? -7.359 -22.656 -14.938 1 88.44 7 ASP B N 1
ATOM 1576 C CA . ASP B 1 7 ? -8.672 -22.328 -15.492 1 88.44 7 ASP B CA 1
ATOM 1577 C C . ASP B 1 7 ? -9.273 -21.109 -14.805 1 88.44 7 ASP B C 1
ATOM 1579 O O . ASP B 1 7 ? -9.945 -21.234 -13.773 1 88.44 7 ASP B O 1
ATOM 1583 N N . GLN B 1 8 ? -9.086 -19.984 -15.367 1 88.56 8 GLN B N 1
ATOM 1584 C CA . GLN B 1 8 ? -9.523 -18.719 -14.781 1 88.56 8 GLN B CA 1
ATOM 1585 C C . GLN B 1 8 ? -11.039 -18.656 -14.664 1 88.56 8 GLN B C 1
ATOM 1587 O O . GLN B 1 8 ? -11.57 -18 -13.766 1 88.56 8 GLN B O 1
ATOM 1592 N N . THR B 1 9 ? -11.695 -19.344 -15.555 1 88.19 9 THR B N 1
ATOM 1593 C CA . THR B 1 9 ? -13.156 -19.297 -15.57 1 88.19 9 THR B CA 1
ATOM 1594 C C . THR B 1 9 ? -13.719 -20 -14.336 1 88.19 9 THR B C 1
ATOM 1596 O O . THR B 1 9 ? -14.875 -19.781 -13.961 1 88.19 9 THR B O 1
ATOM 1599 N N . GLY B 1 10 ? -12.977 -20.828 -13.703 1 91.19 10 GLY B N 1
ATOM 1600 C CA . GLY B 1 10 ? -13.406 -21.531 -12.508 1 91.19 10 GLY B CA 1
ATOM 1601 C C . GLY B 1 10 ? -13.195 -20.75 -11.234 1 91.19 10 GLY B C 1
ATOM 1602 O O . GLY B 1 10 ? -13.656 -21.156 -10.164 1 91.19 10 GLY B O 1
ATOM 1603 N N . LEU B 1 11 ? -12.578 -19.641 -11.391 1 92.81 11 LEU B N 1
ATOM 1604 C CA . LEU B 1 11 ? -12.305 -18.828 -10.219 1 92.81 11 LEU B CA 1
ATOM 1605 C C . LEU B 1 11 ? -13.531 -18.016 -9.82 1 92.81 11 LEU B C 1
ATOM 1607 O O . LEU B 1 11 ? -14.32 -17.609 -10.68 1 92.81 11 LEU B O 1
ATOM 1611 N N . HIS B 1 12 ? -13.75 -17.844 -8.508 1 94.44 12 HIS B N 1
ATOM 1612 C CA . HIS B 1 12 ? -14.789 -16.938 -8.023 1 94.44 12 HIS B CA 1
ATOM 1613 C C . HIS B 1 12 ? -14.633 -15.555 -8.633 1 94.44 12 HIS B C 1
ATOM 1615 O O . HIS B 1 12 ? -13.516 -15.078 -8.828 1 94.44 12 HIS B O 1
ATOM 1621 N N . GLU B 1 13 ? -15.656 -14.867 -8.82 1 94.06 13 GLU B N 1
ATOM 1622 C CA . GLU B 1 13 ? -15.656 -13.555 -9.469 1 94.06 13 GLU B CA 1
ATOM 1623 C C . GLU B 1 13 ? -14.812 -12.555 -8.688 1 94.06 13 GLU B C 1
ATOM 1625 O O . GLU B 1 13 ? -14.195 -11.664 -9.273 1 94.06 13 GLU B O 1
ATOM 1630 N N . LYS B 1 14 ? -14.75 -12.766 -7.391 1 96.25 14 LYS B N 1
ATOM 1631 C CA . LYS B 1 14 ? -14.016 -11.82 -6.551 1 96.25 14 LYS B CA 1
ATOM 1632 C C . LYS B 1 14 ? -12.727 -12.445 -6.023 1 96.25 14 LYS B C 1
ATOM 1634 O O . LYS B 1 14 ? -12.211 -12.031 -4.984 1 96.25 14 LYS B O 1
ATOM 1639 N N . PHE B 1 15 ? -12.281 -13.469 -6.754 1 96.75 15 PHE B N 1
ATOM 1640 C CA . PHE B 1 15 ? -11 -14.047 -6.383 1 96.75 15 PHE B CA 1
ATOM 1641 C C . PHE B 1 15 ? -9.891 -13 -6.43 1 96.75 15 PHE B C 1
ATOM 1643 O O . PHE B 1 15 ? -9.844 -12.18 -7.348 1 96.75 15 PHE B O 1
ATOM 1650 N N . PRO B 1 16 ? -8.977 -13.023 -5.438 1 96.81 16 PRO B N 1
ATOM 1651 C CA . PRO B 1 16 ? -8.852 -13.914 -4.277 1 96.81 16 PRO B CA 1
ATOM 1652 C C . PRO B 1 16 ? -9.516 -13.352 -3.025 1 96.81 16 PRO B C 1
ATOM 1654 O O . PRO B 1 16 ? -9.156 -13.734 -1.907 1 96.81 16 PRO B O 1
ATOM 1657 N N . THR B 1 17 ? -10.445 -12.375 -3.139 1 97.81 17 THR B N 1
ATOM 1658 C CA . THR B 1 17 ? -10.945 -11.633 -1.986 1 97.81 17 THR B CA 1
ATOM 1659 C C . THR B 1 17 ? -12.352 -12.094 -1.615 1 97.81 17 THR B C 1
ATOM 1661 O O . THR B 1 17 ? -13.047 -11.422 -0.846 1 97.81 17 THR B O 1
ATOM 1664 N N . HIS B 1 18 ? -12.789 -13.211 -2.088 1 97.25 18 HIS B N 1
ATOM 1665 C CA . HIS B 1 18 ? -14.18 -13.625 -2.006 1 97.25 18 HIS B CA 1
ATOM 1666 C C . HIS B 1 18 ? -14.508 -14.211 -0.636 1 97.25 18 HIS B C 1
ATOM 1668 O O . HIS B 1 18 ? -15.68 -14.367 -0.28 1 97.25 18 HIS B O 1
ATOM 1674 N N . LEU B 1 19 ? -13.523 -14.5 0.134 1 96.56 19 LEU B N 1
ATOM 1675 C CA . LEU B 1 19 ? -13.789 -15.227 1.371 1 96.56 19 LEU B CA 1
ATOM 1676 C C . LEU B 1 19 ? -14.133 -14.266 2.504 1 96.56 19 LEU B C 1
ATOM 1678 O O . LEU B 1 19 ? -14.734 -14.672 3.504 1 96.56 19 LEU B O 1
ATOM 1682 N N . HIS B 1 20 ? -13.703 -13.008 2.455 1 96.94 20 HIS B N 1
ATOM 1683 C CA . HIS B 1 20 ? -14.055 -11.992 3.441 1 96.94 20 HIS B CA 1
ATOM 1684 C C . HIS B 1 20 ? -15.367 -11.305 3.088 1 96.94 20 HIS B C 1
ATOM 1686 O O . HIS B 1 20 ? -15.758 -11.266 1.919 1 96.94 20 HIS B O 1
ATOM 1692 N N . GLN B 1 21 ? -15.969 -10.812 4.137 1 97.25 21 GLN B N 1
ATOM 1693 C CA . GLN B 1 21 ? -17.141 -9.969 3.91 1 97.25 21 GLN B CA 1
ATOM 1694 C C . GLN B 1 21 ? -16.75 -8.648 3.242 1 97.25 21 GLN B C 1
ATOM 1696 O O . GLN B 1 21 ? -15.625 -8.164 3.426 1 97.25 21 GLN B O 1
ATOM 1701 N N . SER B 1 22 ? -17.734 -8.055 2.562 1 97.88 22 SER B N 1
ATOM 1702 C CA . SER B 1 22 ? -17.531 -6.785 1.866 1 97.88 22 SER B CA 1
ATOM 1703 C C . SER B 1 22 ? -17.078 -5.691 2.828 1 97.88 22 SER B C 1
ATOM 1705 O O . SER B 1 22 ? -16.297 -4.824 2.457 1 97.88 22 SER B O 1
ATOM 1707 N N . THR B 1 23 ? -17.547 -5.766 4.062 1 98.19 23 THR B N 1
ATOM 1708 C CA . THR B 1 23 ? -17.234 -4.727 5.039 1 98.19 23 THR B CA 1
ATOM 1709 C C . THR B 1 23 ? -15.742 -4.73 5.371 1 98.19 23 THR B C 1
ATOM 1711 O O . THR B 1 23 ? -15.164 -3.682 5.668 1 98.19 23 THR B O 1
ATOM 1714 N N . PHE B 1 24 ? -15.141 -5.898 5.305 1 98.69 24 PHE B N 1
ATOM 1715 C CA . PHE B 1 24 ? -13.711 -5.992 5.555 1 98.69 24 PHE B CA 1
ATOM 1716 C C . PHE B 1 24 ? -12.922 -5.219 4.5 1 98.69 24 PHE B C 1
ATOM 1718 O O . PHE B 1 24 ? -12.016 -4.457 4.836 1 98.69 24 PHE B O 1
ATOM 1725 N N . TRP B 1 25 ? -13.32 -5.402 3.301 1 98.69 25 TRP B N 1
ATOM 1726 C CA . TRP B 1 25 ? -12.609 -4.762 2.199 1 98.69 25 TRP B CA 1
ATOM 1727 C C . TRP B 1 25 ? -12.914 -3.266 2.156 1 98.69 25 TRP B C 1
ATOM 1729 O O . TRP B 1 25 ? -12.055 -2.465 1.779 1 98.69 25 TRP B O 1
ATOM 1739 N N . GLU B 1 26 ? -14.117 -2.881 2.535 1 98.75 26 GLU B N 1
ATOM 1740 C CA . GLU B 1 26 ? -14.398 -1.46 2.707 1 98.75 26 GLU B CA 1
ATOM 1741 C C . GLU B 1 26 ? -13.453 -0.828 3.727 1 98.75 26 GLU B C 1
ATOM 1743 O O . GLU B 1 26 ? -12.859 0.22 3.467 1 98.75 26 GLU B O 1
ATOM 1748 N N . SER B 1 27 ? -13.344 -1.522 4.871 1 98.69 27 SER B N 1
ATOM 1749 C CA . SER B 1 27 ? -12.477 -1.003 5.922 1 98.69 27 SER B CA 1
ATOM 1750 C C . SER B 1 27 ? -11.031 -0.911 5.445 1 98.69 27 SER B C 1
ATOM 1752 O O . SER B 1 27 ? -10.352 0.085 5.703 1 98.69 27 SER B O 1
ATOM 1754 N N . LEU B 1 28 ? -10.602 -1.926 4.754 1 98.81 28 LEU B N 1
ATOM 1755 C CA . LEU B 1 28 ? -9.234 -1.902 4.23 1 98.81 28 LEU B CA 1
ATOM 1756 C C . LEU B 1 28 ? -9.055 -0.757 3.24 1 98.81 28 LEU B C 1
ATOM 1758 O O . LEU B 1 28 ? -8.062 -0.027 3.303 1 98.81 28 LEU B O 1
ATOM 1762 N N . GLY B 1 29 ? -10.023 -0.611 2.336 1 98.81 29 GLY B N 1
ATOM 1763 C CA . GLY B 1 29 ? -9.953 0.48 1.378 1 98.81 29 GLY B CA 1
ATOM 1764 C C . GLY B 1 29 ? -9.883 1.847 2.033 1 98.81 29 GLY B C 1
ATOM 1765 O O . GLY B 1 29 ? -9.109 2.705 1.61 1 98.81 29 GLY B O 1
ATOM 1766 N N . ARG B 1 30 ? -10.664 2.068 3.072 1 98.75 30 ARG B N 1
ATOM 1767 C CA . ARG B 1 30 ? -10.688 3.346 3.777 1 98.75 30 ARG B CA 1
ATOM 1768 C C . ARG B 1 30 ? -9.352 3.615 4.461 1 98.75 30 ARG B C 1
ATOM 1770 O O . ARG B 1 30 ? -8.859 4.746 4.449 1 98.75 30 ARG B O 1
ATOM 1777 N N . VAL B 1 31 ? -8.805 2.596 5.109 1 98.69 31 VAL B N 1
ATOM 1778 C CA . VAL B 1 31 ? -7.543 2.803 5.812 1 98.69 31 VAL B CA 1
ATOM 1779 C C . VAL B 1 31 ? -6.441 3.123 4.809 1 98.69 31 VAL B C 1
ATOM 1781 O O . VAL B 1 31 ? -5.648 4.043 5.023 1 98.69 31 VAL B O 1
ATOM 1784 N N . VAL B 1 32 ? -6.41 2.414 3.701 1 98.19 32 VAL B N 1
ATOM 1785 C CA . VAL B 1 32 ? -5.395 2.633 2.676 1 98.19 32 VAL B CA 1
ATOM 1786 C C . VAL B 1 32 ? -5.523 4.047 2.115 1 98.19 32 VAL B C 1
ATOM 1788 O O . VAL B 1 32 ? -4.527 4.762 1.983 1 98.19 32 VAL B O 1
ATOM 1791 N N . ALA B 1 33 ? -6.723 4.445 1.835 1 98.19 33 ALA B N 1
ATOM 1792 C CA . ALA B 1 33 ? -6.973 5.793 1.326 1 98.19 33 ALA B CA 1
ATOM 1793 C C . ALA B 1 33 ? -6.566 6.848 2.352 1 98.19 33 ALA B C 1
ATOM 1795 O O . ALA B 1 33 ? -6.082 7.922 1.985 1 98.19 33 ALA B O 1
ATOM 1796 N N . THR B 1 34 ? -6.828 6.578 3.596 1 98.38 34 THR B N 1
ATOM 1797 C CA . THR B 1 34 ? -6.445 7.508 4.652 1 98.38 34 THR B CA 1
ATOM 1798 C C . THR B 1 34 ? -4.93 7.672 4.699 1 98.38 34 THR B C 1
ATOM 1800 O O . THR B 1 34 ? -4.426 8.781 4.906 1 98.38 34 THR B O 1
ATOM 1803 N N . PHE B 1 35 ? -4.191 6.574 4.492 1 97.62 35 PHE B N 1
ATOM 1804 C CA . PHE B 1 35 ? -2.74 6.672 4.402 1 97.62 35 PHE B CA 1
ATOM 1805 C C . PHE B 1 35 ? -2.326 7.52 3.209 1 97.62 35 PHE B C 1
ATOM 1807 O O . PHE B 1 35 ? -1.358 8.281 3.285 1 97.62 35 PHE B O 1
ATOM 1814 N N . GLY B 1 36 ? -3.012 7.359 2.062 1 95.31 36 GLY B N 1
ATOM 1815 C CA . GLY B 1 36 ? -2.746 8.242 0.938 1 95.31 36 GLY B CA 1
ATOM 1816 C C . GLY B 1 36 ? -2.904 9.711 1.28 1 95.31 36 GLY B C 1
ATOM 1817 O O . GLY B 1 36 ? -2.08 10.539 0.886 1 95.31 36 GLY B O 1
ATOM 1818 N N . TYR B 1 37 ? -3.953 10.039 2.008 1 95.88 37 TYR B N 1
ATOM 1819 C CA . TYR B 1 37 ? -4.188 11.406 2.455 1 95.88 37 TYR B CA 1
ATOM 1820 C C . TYR B 1 37 ? -3.078 11.867 3.393 1 95.88 37 TYR B C 1
ATOM 1822 O O . TYR B 1 37 ? -2.623 13.016 3.309 1 95.88 37 TYR B O 1
ATOM 1830 N N . LEU B 1 38 ? -2.652 11.016 4.289 1 96.81 38 LEU B N 1
ATOM 1831 C CA . LEU B 1 38 ? -1.545 11.344 5.18 1 96.81 38 LEU B CA 1
ATOM 1832 C C . LEU B 1 38 ? -0.298 11.711 4.383 1 96.81 38 LEU B C 1
ATOM 1834 O O . LEU B 1 38 ? 0.406 12.664 4.723 1 96.81 38 LEU B O 1
ATOM 1838 N N . GLU B 1 39 ? -0.028 10.938 3.312 1 93.69 39 GLU B N 1
ATOM 1839 C CA . GLU B 1 39 ? 1.129 11.234 2.473 1 93.69 39 GLU B CA 1
ATOM 1840 C C . GLU B 1 39 ? 1.026 12.625 1.859 1 93.69 39 GLU B C 1
ATOM 1842 O O . GLU B 1 39 ? 2.004 13.375 1.844 1 93.69 39 GLU B O 1
ATOM 1847 N N . GLN B 1 40 ? -0.119 12.992 1.402 1 90.69 40 GLN B N 1
ATOM 1848 C CA . GLN B 1 40 ? -0.329 14.328 0.87 1 90.69 40 GLN B CA 1
ATOM 1849 C C . GLN B 1 40 ? -0.116 15.391 1.948 1 90.69 40 GLN B C 1
ATOM 1851 O O . GLN B 1 40 ? 0.539 16.406 1.707 1 90.69 40 GLN B O 1
ATOM 1856 N N . VAL B 1 41 ? -0.689 15.164 3.082 1 92.81 41 VAL B N 1
ATOM 1857 C CA . VAL B 1 41 ? -0.604 16.109 4.188 1 92.81 41 VAL B CA 1
ATOM 1858 C C . VAL B 1 41 ? 0.856 16.312 4.586 1 92.81 41 VAL B C 1
ATOM 1860 O O . VAL B 1 41 ? 1.294 17.453 4.812 1 92.81 41 VAL B O 1
ATOM 1863 N N . LEU B 1 42 ? 1.592 15.18 4.668 1 93.69 42 LEU B N 1
ATOM 1864 C CA . LEU B 1 42 ? 3.014 15.289 4.973 1 93.69 42 LEU B CA 1
ATOM 1865 C C . LEU B 1 42 ? 3.736 16.125 3.92 1 93.69 42 LEU B C 1
ATOM 1867 O O . LEU B 1 42 ? 4.562 16.969 4.254 1 93.69 42 LEU B O 1
ATOM 1871 N N . GLY B 1 43 ? 3.398 15.883 2.633 1 88.56 43 GLY B N 1
ATOM 1872 C CA . GLY B 1 43 ? 3.982 16.688 1.576 1 88.56 43 GLY B CA 1
ATOM 1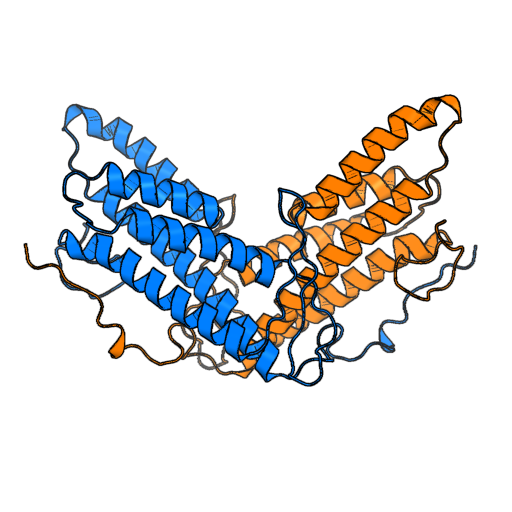873 C C . GLY B 1 43 ? 3.705 18.172 1.734 1 88.56 43 GLY B C 1
ATOM 1874 O O . GLY B 1 43 ? 4.613 19 1.619 1 88.56 43 GLY B O 1
ATOM 1875 N N . LYS B 1 44 ? 2.539 18.547 2.064 1 87.75 44 LYS B N 1
ATOM 1876 C CA . LYS B 1 44 ? 2.135 19.938 2.252 1 87.75 44 LYS B CA 1
ATOM 1877 C C . LYS B 1 44 ? 2.807 20.531 3.482 1 87.75 44 LYS B C 1
ATOM 1879 O O . LYS B 1 44 ? 3.176 21.719 3.479 1 87.75 44 LYS B O 1
ATOM 1884 N N . ALA B 1 45 ? 2.879 19.766 4.523 1 90.38 45 ALA B N 1
ATOM 1885 C CA . ALA B 1 45 ? 3.553 20.25 5.727 1 90.38 45 ALA B CA 1
ATOM 1886 C C . ALA B 1 45 ? 5.02 20.562 5.445 1 90.38 45 ALA B C 1
ATOM 1888 O O . ALA B 1 45 ? 5.535 21.594 5.867 1 90.38 45 ALA B O 1
ATOM 1889 N N . ILE B 1 46 ? 5.691 19.609 4.75 1 88.62 46 ILE B N 1
ATOM 1890 C CA . ILE B 1 46 ? 7.086 19.812 4.379 1 88.62 46 ILE B CA 1
ATOM 1891 C C . ILE B 1 46 ? 7.215 21.109 3.574 1 88.62 46 ILE B C 1
ATOM 1893 O O . ILE B 1 46 ? 8.086 21.938 3.852 1 88.62 46 ILE B O 1
ATOM 1897 N N . PHE B 1 47 ? 6.34 21.312 2.66 1 83.5 47 PHE B N 1
ATOM 1898 C CA . PHE B 1 47 ? 6.316 22.531 1.869 1 83.5 47 PHE B CA 1
ATOM 1899 C C . PHE B 1 47 ? 6.172 23.766 2.766 1 83.5 47 PHE B C 1
ATOM 1901 O O . PHE B 1 47 ? 6.957 24.703 2.666 1 83.5 47 PHE B O 1
ATOM 1908 N N . ALA B 1 48 ? 5.227 23.766 3.627 1 85.62 48 ALA B N 1
ATOM 1909 C CA . ALA B 1 48 ? 4.934 24.906 4.488 1 85.62 48 ALA B CA 1
ATOM 1910 C C . ALA B 1 48 ? 6.109 25.219 5.406 1 85.62 48 ALA B C 1
ATOM 1912 O O . ALA B 1 48 ? 6.516 26.375 5.535 1 85.62 48 ALA B O 1
ATOM 1913 N N . LEU B 1 49 ? 6.68 24.234 5.988 1 87.62 49 LEU B N 1
ATOM 1914 C CA . LEU B 1 49 ? 7.754 24.406 6.961 1 87.62 49 LEU B CA 1
ATOM 1915 C C . LEU B 1 49 ? 9.031 24.891 6.289 1 87.62 49 LEU B C 1
ATOM 1917 O O . LEU B 1 49 ? 9.812 25.625 6.891 1 87.62 49 LEU B O 1
ATOM 1921 N N . THR B 1 50 ? 9.195 24.484 5.043 1 83.88 50 THR B N 1
ATOM 1922 C CA . THR B 1 50 ? 10.414 24.875 4.344 1 83.88 50 THR B CA 1
ATOM 1923 C C . THR B 1 50 ? 10.25 26.234 3.676 1 83.88 50 THR B C 1
ATOM 1925 O O . THR B 1 50 ? 11.195 27.016 3.598 1 83.88 50 THR B O 1
ATOM 1928 N N . ALA B 1 51 ? 9.133 26.547 3.207 1 79.06 51 ALA B N 1
ATOM 1929 C CA . ALA B 1 51 ? 8.859 27.812 2.545 1 79.06 51 ALA B CA 1
ATOM 1930 C C . ALA B 1 51 ? 8.828 28.969 3.551 1 79.06 51 ALA B C 1
ATOM 1932 O O . ALA B 1 51 ? 9.117 30.109 3.205 1 79.06 51 ALA B O 1
ATOM 1933 N N . THR B 1 52 ? 8.523 28.734 4.703 1 78.19 52 THR B N 1
ATOM 1934 C CA . THR B 1 52 ? 8.328 29.797 5.688 1 78.19 52 THR B CA 1
ATOM 1935 C C . THR B 1 52 ? 9.555 29.922 6.586 1 78.19 52 THR B C 1
ATOM 1937 O O . THR B 1 52 ? 9.555 30.734 7.523 1 78.19 52 THR B O 1
ATOM 1940 N N . LYS B 1 53 ? 10.484 29.109 6.207 1 76.38 53 LYS B N 1
ATOM 1941 C CA . LYS B 1 53 ? 11.75 29.25 6.922 1 76.38 53 LYS B CA 1
ATOM 1942 C C . LYS B 1 53 ? 12.484 30.516 6.492 1 76.38 53 LYS B C 1
ATOM 1944 O O . LYS B 1 53 ? 12.555 30.828 5.301 1 76.38 53 LYS B O 1
ATOM 1949 N N . VAL B 1 54 ? 12.781 31.422 7.348 1 66.44 54 VAL B N 1
ATOM 1950 C CA . VAL B 1 54 ? 13.508 32.656 7.074 1 66.44 54 VAL B CA 1
ATOM 1951 C C . VAL B 1 54 ? 14.992 32.344 6.898 1 66.44 54 VAL B C 1
ATOM 1953 O O . VAL B 1 54 ? 15.594 31.656 7.715 1 66.44 54 VAL B O 1
ATOM 1956 N N . TYR B 1 55 ? 15.312 32.562 5.66 1 61.34 55 TYR B N 1
ATOM 1957 C CA . TYR B 1 55 ? 16.734 32.406 5.379 1 61.34 55 TYR B CA 1
ATOM 1958 C C . TYR B 1 55 ? 17.438 33.75 5.238 1 61.34 55 TYR B C 1
ATOM 1960 O O . TYR B 1 55 ? 16.797 34.75 4.918 1 61.34 55 TYR B O 1
ATOM 1968 N N . GLU B 1 56 ? 18.625 33.719 5.672 1 61.69 56 GLU B N 1
ATOM 1969 C CA . GLU B 1 56 ? 19.438 34.906 5.41 1 61.69 56 GLU B CA 1
ATOM 1970 C C . GLU B 1 56 ? 19.547 35.188 3.912 1 61.69 56 GLU B C 1
ATOM 1972 O O . GLU B 1 56 ? 19.531 34.25 3.107 1 61.69 56 GLU B O 1
ATOM 1977 N N . GLU B 1 57 ? 19.516 36.5 3.475 1 57.16 57 GLU B N 1
ATOM 1978 C CA . GLU B 1 57 ? 19.516 36.969 2.096 1 57.16 57 GLU B CA 1
ATOM 1979 C C . GLU B 1 57 ? 20.578 36.25 1.27 1 57.16 57 GLU B C 1
ATOM 1981 O O . GLU B 1 57 ? 20.359 35.938 0.103 1 57.16 57 GLU B O 1
ATOM 1986 N N . HIS B 1 58 ? 21.703 36 1.77 1 58.91 58 HIS B N 1
ATOM 1987 C CA . HIS B 1 58 ? 22.812 35.5 0.979 1 58.91 58 HIS B CA 1
ATOM 1988 C C . HIS B 1 58 ? 22.656 34 0.704 1 58.91 58 HIS B C 1
ATOM 1990 O O . HIS B 1 58 ? 23.328 33.438 -0.177 1 58.91 58 HIS B O 1
ATOM 1996 N N . GLU B 1 59 ? 21.656 33.406 1.318 1 55.38 59 GLU B N 1
ATOM 1997 C CA . GLU B 1 59 ? 21.516 31.938 1.225 1 55.38 59 GLU B CA 1
ATOM 1998 C C . GLU B 1 59 ? 20.312 31.562 0.36 1 55.38 59 GLU B C 1
ATOM 2000 O O . GLU B 1 59 ? 20.078 30.375 0.099 1 55.38 59 GLU B O 1
ATOM 2005 N N . VAL B 1 60 ? 19.703 32.594 -0.212 1 56.5 60 VAL B N 1
ATOM 2006 C CA . VAL B 1 60 ? 18.375 32.375 -0.763 1 56.5 60 VAL B CA 1
ATOM 2007 C C . VAL B 1 60 ? 18.453 31.469 -1.979 1 56.5 60 VAL B C 1
ATOM 2009 O O . VAL B 1 60 ? 17.625 30.562 -2.143 1 56.5 60 VAL B O 1
ATOM 2012 N N . GLN B 1 61 ? 19.422 31.672 -2.869 1 54.06 61 GLN B N 1
ATOM 2013 C CA . GLN B 1 61 ? 19.453 30.875 -4.094 1 54.06 61 GLN B CA 1
ATOM 2014 C C . GLN B 1 61 ? 19.734 29.406 -3.787 1 54.06 61 GLN B C 1
ATOM 2016 O O . GLN B 1 61 ? 19.078 28.516 -4.336 1 54.06 61 GLN B O 1
ATOM 2021 N N . GLN B 1 62 ? 20.703 29.172 -2.998 1 54.75 62 GLN B N 1
ATOM 2022 C CA . GLN B 1 62 ? 21.047 27.797 -2.654 1 54.75 62 GLN B CA 1
ATOM 2023 C C . GLN B 1 62 ? 19.891 27.094 -1.938 1 54.75 62 GLN B C 1
ATOM 2025 O O . GLN B 1 62 ? 19.641 25.922 -2.18 1 54.75 62 GLN B O 1
ATOM 2030 N N . ILE B 1 63 ? 19.203 27.875 -1.313 1 56.03 63 ILE B N 1
ATOM 2031 C CA . ILE B 1 63 ? 18.094 27.344 -0.532 1 56.03 63 ILE B CA 1
ATOM 2032 C C . ILE B 1 63 ? 16.922 27.016 -1.456 1 56.03 63 ILE B C 1
ATOM 2034 O O . ILE B 1 63 ? 16.266 25.984 -1.284 1 56.03 63 ILE B O 1
ATOM 2038 N N . TYR B 1 64 ? 16.859 27.828 -2.416 1 56.12 64 TYR B N 1
ATOM 2039 C CA . TYR B 1 64 ? 15.758 27.578 -3.346 1 56.12 64 TYR B CA 1
ATOM 2040 C C . TYR B 1 64 ? 15.93 26.219 -4.031 1 56.12 64 TYR B C 1
ATOM 2042 O O . TYR B 1 64 ? 14.977 25.453 -4.152 1 56.12 64 TYR B O 1
ATOM 2050 N N . ASP B 1 65 ? 17.094 26.047 -4.453 1 57.03 65 ASP B N 1
ATOM 2051 C CA . ASP B 1 65 ? 17.344 24.797 -5.156 1 57.03 65 ASP B CA 1
ATOM 2052 C C . ASP B 1 65 ? 17.141 23.594 -4.234 1 57.03 65 ASP B C 1
ATOM 2054 O O . ASP B 1 65 ? 16.516 22.609 -4.629 1 57.03 65 ASP B O 1
ATOM 2058 N N . LYS B 1 66 ? 17.562 23.781 -3.111 1 61.97 66 LYS B N 1
ATOM 2059 C CA . LYS B 1 66 ? 17.438 22.688 -2.143 1 61.97 66 LYS B CA 1
ATOM 2060 C C . LYS B 1 66 ? 15.977 22.453 -1.759 1 61.97 66 LYS B C 1
ATOM 2062 O O . LYS B 1 66 ? 15.547 21.312 -1.59 1 61.97 66 LYS B O 1
ATOM 2067 N N . TRP B 1 67 ? 15.383 23.594 -1.752 1 62.47 67 TRP B N 1
ATOM 2068 C CA . TRP B 1 67 ? 13.969 23.531 -1.417 1 62.47 67 TRP B CA 1
ATOM 2069 C C . TRP B 1 67 ? 13.18 22.828 -2.514 1 62.47 67 TRP B C 1
ATOM 2071 O O . TRP B 1 67 ? 12.344 21.969 -2.23 1 62.47 67 TRP B O 1
ATOM 2081 N N . LEU B 1 68 ? 13.492 23.141 -3.719 1 61.62 68 LEU B N 1
ATOM 2082 C CA . LEU B 1 68 ? 12.805 22.516 -4.844 1 61.62 68 LEU B CA 1
ATOM 2083 C C . LEU B 1 68 ? 13.055 21.016 -4.859 1 61.62 68 LEU B C 1
ATOM 2085 O O . LEU B 1 68 ? 12.133 20.234 -5.105 1 61.62 68 LEU B O 1
ATOM 2089 N N . HIS B 1 69 ? 14.195 20.703 -4.605 1 64.44 69 HIS B N 1
ATOM 2090 C CA . HIS B 1 69 ? 14.562 19.297 -4.586 1 64.44 69 HIS B CA 1
ATOM 2091 C C . HIS B 1 69 ? 13.844 18.562 -3.459 1 64.44 69 HIS B C 1
ATOM 2093 O O . HIS B 1 69 ? 13.344 17.453 -3.656 1 64.44 69 HIS B O 1
ATOM 2099 N N . LYS B 1 70 ? 13.758 19.25 -2.375 1 66.5 70 LYS B N 1
ATOM 2100 C CA . LYS B 1 70 ? 13.07 18.672 -1.229 1 66.5 70 LYS B CA 1
ATOM 2101 C C . LYS B 1 70 ? 11.586 18.453 -1.524 1 66.5 70 LYS B C 1
ATOM 2103 O O . LYS B 1 70 ? 11.016 17.422 -1.177 1 66.5 70 LYS B O 1
ATOM 2108 N N . LEU B 1 71 ? 11.047 19.453 -2.229 1 67.88 71 LEU B N 1
ATOM 2109 C CA . LEU B 1 71 ? 9.641 19.359 -2.592 1 67.88 71 LEU B CA 1
ATOM 2110 C C . LEU B 1 71 ? 9.406 18.25 -3.604 1 67.88 71 LEU B C 1
ATOM 2112 O O . LEU B 1 71 ? 8.453 17.484 -3.48 1 67.88 71 LEU B O 1
ATOM 2116 N N . GLU B 1 72 ? 10.32 18.141 -4.516 1 64.94 72 GLU B N 1
ATOM 2117 C CA . GLU B 1 72 ? 10.211 17.109 -5.539 1 64.94 72 GLU B CA 1
ATOM 2118 C C . GLU B 1 72 ? 10.289 15.711 -4.918 1 64.94 72 GLU B C 1
ATOM 2120 O O . GLU B 1 72 ? 9.508 14.828 -5.273 1 64.94 72 GLU B O 1
ATOM 2125 N N . HIS B 1 73 ? 11.141 15.562 -3.998 1 68.75 73 HIS B N 1
ATOM 2126 C CA . HIS B 1 73 ? 11.305 14.273 -3.334 1 68.75 73 HIS B CA 1
ATOM 2127 C C . HIS B 1 73 ? 10.086 13.938 -2.477 1 68.75 73 HIS B C 1
ATOM 2129 O O . HIS B 1 73 ? 9.625 12.797 -2.461 1 68.75 73 HIS B O 1
ATOM 2135 N N . ALA B 1 74 ? 9.648 14.969 -1.87 1 66.88 74 ALA B N 1
ATOM 2136 C CA . ALA B 1 74 ? 8.484 14.758 -1.01 1 66.88 74 ALA B CA 1
ATOM 2137 C C . ALA B 1 74 ? 7.281 14.297 -1.819 1 66.88 74 ALA B C 1
ATOM 2139 O O . ALA B 1 74 ? 6.43 13.562 -1.309 1 66.88 74 ALA B O 1
ATOM 2140 N N . LEU B 1 75 ? 7.312 14.719 -3.025 1 64.44 75 LEU B N 1
ATOM 2141 C CA . LEU B 1 75 ? 6.18 14.375 -3.881 1 64.44 75 LEU B CA 1
ATOM 2142 C C . LEU B 1 75 ? 6.262 12.922 -4.328 1 64.44 75 LEU B C 1
ATOM 2144 O O . LEU B 1 75 ? 5.23 12.273 -4.531 1 64.44 75 LEU B O 1
ATOM 2148 N N . LYS B 1 76 ? 7.449 12.336 -4.293 1 67.81 76 LYS B N 1
ATOM 2149 C CA . LYS B 1 76 ? 7.594 11.008 -4.887 1 67.81 76 LYS B CA 1
ATOM 2150 C C . LYS B 1 76 ? 8.031 9.984 -3.848 1 67.81 76 LYS B C 1
ATOM 2152 O O . LYS B 1 76 ? 8.055 8.781 -4.125 1 67.81 76 LYS B O 1
ATOM 2157 N N . ASP B 1 77 ? 8.305 10.445 -2.686 1 73.88 77 ASP B N 1
ATOM 2158 C CA . ASP B 1 77 ? 8.914 9.602 -1.657 1 73.88 77 ASP B CA 1
ATOM 2159 C C . ASP B 1 77 ? 7.891 8.633 -1.069 1 73.88 77 ASP B C 1
ATOM 2161 O O . ASP B 1 77 ? 6.684 8.883 -1.116 1 73.88 77 ASP B O 1
ATOM 2165 N N . SER B 1 78 ? 8.453 7.469 -0.584 1 80.12 78 SER B N 1
ATOM 2166 C CA . SER B 1 78 ? 7.676 6.562 0.249 1 80.12 78 SER B CA 1
ATOM 2167 C C . SER B 1 78 ? 7.25 7.234 1.55 1 80.12 78 SER B C 1
ATOM 2169 O O . SER B 1 78 ? 7.789 8.273 1.921 1 80.12 78 SER B O 1
ATOM 2171 N N . LEU B 1 79 ? 6.332 6.656 2.252 1 90.06 79 LEU B N 1
ATOM 2172 C CA . LEU B 1 79 ? 5.844 7.195 3.518 1 90.06 79 LEU B CA 1
ATOM 2173 C C . LEU B 1 79 ? 6.977 7.32 4.527 1 90.06 79 LEU B C 1
ATOM 2175 O O . LEU B 1 79 ? 7.086 8.328 5.227 1 90.06 79 LEU B O 1
ATOM 2179 N N . ALA B 1 80 ? 7.836 6.336 4.598 1 89.69 80 ALA B N 1
ATOM 2180 C CA . ALA B 1 80 ? 8.961 6.383 5.523 1 89.69 80 ALA B CA 1
ATOM 2181 C C . ALA B 1 80 ? 9.867 7.574 5.227 1 89.69 80 ALA B C 1
ATOM 2183 O O . ALA B 1 80 ? 10.281 8.289 6.141 1 89.69 80 ALA B O 1
ATOM 2184 N N . ASN B 1 81 ? 10.141 7.754 3.951 1 90.38 81 ASN B N 1
ATOM 2185 C CA . ASN B 1 81 ? 11 8.867 3.557 1 90.38 81 ASN B CA 1
ATOM 2186 C C . ASN B 1 81 ? 10.32 10.211 3.791 1 90.38 81 ASN B C 1
ATOM 2188 O O . ASN B 1 81 ? 10.969 11.18 4.172 1 90.38 81 ASN B O 1
ATOM 2192 N N . LEU B 1 82 ? 9.039 10.305 3.564 1 92.56 82 LEU B N 1
ATOM 2193 C CA . LEU B 1 82 ? 8.281 11.516 3.857 1 92.56 82 LEU B CA 1
ATOM 2194 C C . LEU B 1 82 ? 8.375 11.875 5.336 1 92.56 82 LEU B C 1
ATOM 2196 O O . LEU B 1 82 ? 8.57 13.039 5.684 1 92.56 82 LEU B O 1
ATOM 2200 N N . ILE B 1 83 ? 8.266 10.875 6.176 1 95.19 83 ILE B N 1
ATOM 2201 C CA . ILE B 1 83 ? 8.328 11.086 7.617 1 95.19 83 ILE B CA 1
ATOM 2202 C C . ILE B 1 83 ? 9.711 11.625 7.996 1 95.19 83 ILE B C 1
ATOM 2204 O O . ILE B 1 83 ? 9.82 12.555 8.797 1 95.19 83 ILE B O 1
ATOM 2208 N N . ASN B 1 84 ? 10.789 11.078 7.398 1 93.62 84 ASN B N 1
ATOM 2209 C CA . ASN B 1 84 ? 12.141 11.562 7.664 1 93.62 84 ASN B CA 1
ATOM 2210 C C . ASN B 1 84 ? 12.297 13.023 7.262 1 93.62 84 ASN B C 1
ATOM 2212 O O . ASN B 1 84 ? 12.867 13.82 8.008 1 93.62 84 ASN B O 1
ATOM 2216 N N . THR B 1 85 ? 11.828 13.32 6.078 1 90.62 85 THR B N 1
ATOM 2217 C CA . THR B 1 85 ? 11.922 14.695 5.582 1 90.62 85 THR B CA 1
ATOM 2218 C C . THR B 1 85 ? 11.086 15.633 6.441 1 90.62 85 THR B C 1
ATOM 2220 O O . THR B 1 85 ? 11.5 16.766 6.719 1 90.62 85 THR B O 1
ATOM 2223 N N . TYR B 1 86 ? 9.977 15.203 6.816 1 93 86 TYR B N 1
ATOM 2224 C CA . TYR B 1 86 ? 9.117 15.969 7.723 1 93 86 TYR B CA 1
ATOM 2225 C C . TYR B 1 86 ? 9.836 16.25 9.039 1 93 86 TYR B C 1
ATOM 2227 O O . TYR B 1 86 ? 9.859 17.375 9.516 1 93 86 TYR B O 1
ATOM 2235 N N . GLU B 1 87 ? 10.375 15.2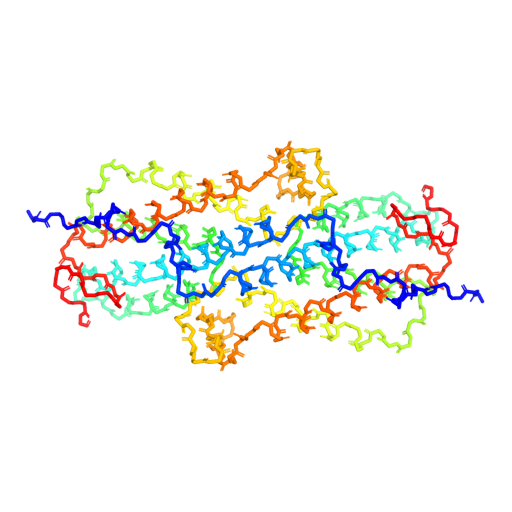27 9.641 1 94.5 87 GLU B N 1
ATOM 2236 C CA . GLU B 1 87 ? 11.133 15.391 10.875 1 94.5 87 GLU B CA 1
ATOM 2237 C C . GLU B 1 87 ? 12.211 16.453 10.734 1 94.5 87 GLU B C 1
ATOM 2239 O O . GLU B 1 87 ? 12.312 17.359 11.57 1 94.5 87 GLU B O 1
ATOM 2244 N N . GLN B 1 88 ? 12.961 16.328 9.719 1 91.5 88 GLN B N 1
ATOM 2245 C CA . GLN B 1 88 ? 14.031 17.297 9.484 1 91.5 88 GLN B CA 1
ATOM 2246 C C . GLN B 1 88 ? 13.477 18.719 9.352 1 91.5 88 GLN B C 1
ATOM 2248 O O . GLN B 1 88 ? 14.039 19.656 9.906 1 91.5 88 GLN B O 1
ATOM 2253 N N . SER B 1 89 ? 12.398 18.859 8.609 1 88.75 89 SER B N 1
ATOM 2254 C CA . SER B 1 89 ? 11.789 20.172 8.375 1 88.75 89 SER B CA 1
ATOM 2255 C C . SER B 1 89 ? 11.289 20.797 9.672 1 88.75 89 SER B C 1
ATOM 2257 O O . SER B 1 89 ? 11.43 22 9.883 1 88.75 89 SER B O 1
ATOM 2259 N N . VAL B 1 90 ? 10.727 19.969 10.531 1 92.06 90 VAL B N 1
ATOM 2260 C CA . VAL B 1 90 ? 10.219 20.453 11.812 1 92.06 90 VAL B CA 1
ATOM 2261 C C . VAL B 1 90 ? 11.383 20.859 12.711 1 92.06 90 VAL B C 1
ATOM 2263 O O . VAL B 1 90 ? 11.367 21.953 13.297 1 92.06 90 VAL B O 1
ATOM 2266 N N . ARG B 1 91 ? 12.375 20.062 12.797 1 91.62 91 ARG B N 1
ATOM 2267 C CA . ARG B 1 91 ? 13.492 20.312 13.703 1 91.62 91 ARG B CA 1
ATOM 2268 C C . ARG B 1 91 ? 14.312 21.516 13.25 1 91.62 91 ARG B C 1
ATOM 2270 O O . ARG B 1 91 ? 14.859 22.234 14.078 1 91.62 91 ARG B O 1
ATOM 2277 N N . GLU B 1 92 ? 14.383 21.734 12.016 1 87.38 92 GLU B N 1
ATOM 2278 C CA . GLU B 1 92 ? 15.188 22.828 11.477 1 87.38 92 GLU B CA 1
ATOM 2279 C C . GLU B 1 92 ? 14.43 24.156 11.523 1 87.38 92 GLU B C 1
ATOM 2281 O O . GLU B 1 92 ? 15.016 25.219 11.359 1 87.38 92 GLU B O 1
ATOM 2286 N N . HIS B 1 93 ? 13.18 24.125 11.672 1 87.12 93 HIS B N 1
ATOM 2287 C CA . HIS B 1 93 ? 12.391 25.359 11.688 1 87.12 93 HIS B CA 1
ATOM 2288 C C . HIS B 1 93 ? 12.5 26.062 13.031 1 87.12 93 HIS B C 1
ATOM 2290 O O . HIS B 1 93 ? 12.211 25.484 14.078 1 87.12 93 HIS B O 1
ATOM 2296 N N . PRO B 1 94 ? 12.867 27.234 13.07 1 83.19 94 PRO B N 1
ATOM 2297 C CA . PRO B 1 94 ? 13.164 27.938 14.32 1 83.19 94 PRO B CA 1
ATOM 2298 C C . PRO B 1 94 ? 11.914 28.156 15.172 1 83.19 94 PRO B C 1
ATOM 2300 O O . PRO B 1 94 ? 12.016 28.234 16.406 1 83.19 94 PRO B O 1
ATOM 2303 N N . ASP B 1 95 ? 10.758 28.219 14.609 1 80.56 95 ASP B N 1
ATOM 2304 C CA . ASP B 1 95 ? 9.547 28.594 15.328 1 80.56 95 ASP B CA 1
ATOM 2305 C C . ASP B 1 95 ? 8.812 27.344 15.844 1 80.56 95 ASP B C 1
ATOM 2307 O O . ASP B 1 95 ? 7.824 27.469 16.562 1 80.56 95 ASP B O 1
ATOM 2311 N N . THR B 1 96 ? 9.281 26.234 15.398 1 78.69 96 THR B N 1
ATOM 2312 C CA . THR B 1 96 ? 8.578 25.031 15.82 1 78.69 96 THR B CA 1
ATOM 2313 C C . THR B 1 96 ? 8.977 24.641 17.234 1 78.69 96 THR B C 1
ATOM 2315 O O . THR B 1 96 ? 10.164 24.531 17.547 1 78.69 96 THR B O 1
ATOM 2318 N N . THR B 1 97 ? 7.965 24.672 18.156 1 77.06 97 THR B N 1
ATOM 2319 C CA . THR B 1 97 ? 8.156 24.188 19.516 1 77.06 97 THR B CA 1
ATOM 2320 C C . THR B 1 97 ? 7.141 23.078 19.828 1 77.06 97 THR B C 1
ATOM 2322 O O . THR B 1 97 ? 6.141 23.328 20.516 1 77.06 97 THR B O 1
ATOM 2325 N N . ILE B 1 98 ? 7.285 22.109 19.234 1 78 98 ILE B N 1
ATOM 2326 C CA . ILE B 1 98 ? 6.352 21 19.438 1 78 98 ILE B CA 1
ATOM 2327 C C . ILE B 1 98 ? 6.824 20.141 20.609 1 78 98 ILE B C 1
ATOM 2329 O O . ILE B 1 98 ? 7.883 19.516 20.531 1 78 98 ILE B O 1
ATOM 2333 N N . GLU B 1 99 ? 6.152 20.141 21.719 1 78 99 GLU B N 1
ATOM 2334 C CA . GLU B 1 99 ? 6.543 19.438 22.938 1 78 99 GLU B CA 1
ATOM 2335 C C . GLU B 1 99 ? 6.527 17.922 22.719 1 78 99 GLU B C 1
ATOM 2337 O O . GLU B 1 99 ? 7.383 17.203 23.25 1 78 99 GLU B O 1
ATOM 2342 N N . ASN B 1 100 ? 5.652 17.438 21.844 1 88.44 100 ASN B N 1
ATOM 2343 C CA . ASN B 1 100 ? 5.527 15.984 21.719 1 88.44 100 ASN B CA 1
ATOM 2344 C C . ASN B 1 100 ? 5.902 15.523 20.312 1 88.44 100 ASN B C 1
ATOM 2346 O O . ASN B 1 100 ? 5.27 14.617 19.766 1 88.44 100 ASN B O 1
ATOM 2350 N N . LEU B 1 101 ? 7.012 16.109 19.906 1 92.75 101 LEU B N 1
ATOM 2351 C CA . LEU B 1 101 ? 7.422 15.797 18.547 1 92.75 101 LEU B CA 1
ATOM 2352 C C . LEU B 1 101 ? 7.91 14.352 18.438 1 92.75 101 LEU B C 1
ATOM 2354 O O . LEU B 1 101 ? 7.547 13.633 17.516 1 92.75 101 LEU B O 1
ATOM 2358 N N . ASP B 1 102 ? 8.719 13.914 19.422 1 95.06 102 ASP B N 1
ATOM 2359 C CA . ASP B 1 102 ? 9.289 12.57 19.375 1 95.06 102 ASP B CA 1
ATOM 2360 C C . ASP B 1 102 ? 8.195 11.508 19.422 1 95.06 102 ASP B C 1
ATOM 2362 O O . ASP B 1 102 ? 8.305 10.469 18.75 1 95.06 102 ASP B O 1
ATOM 2366 N N . GLU B 1 103 ? 7.18 11.766 20.188 1 96.69 103 GLU B N 1
ATOM 2367 C CA . GLU B 1 103 ? 6.051 10.836 20.234 1 96.69 103 GLU B CA 1
ATOM 2368 C C . GLU B 1 103 ? 5.301 10.797 18.906 1 96.69 103 GLU B C 1
ATOM 2370 O O . GLU B 1 103 ? 4.934 9.719 18.438 1 96.69 103 GLU B O 1
ATOM 2375 N N . LEU B 1 104 ? 5.082 11.969 18.359 1 96.88 104 LEU B N 1
ATOM 2376 C CA . LEU B 1 104 ? 4.43 12.039 17.062 1 96.88 104 LEU B CA 1
ATOM 2377 C C . LEU B 1 104 ? 5.227 11.281 16 1 96.88 104 LEU B C 1
ATOM 2379 O O . LEU B 1 104 ? 4.664 10.492 15.242 1 96.88 104 LEU B O 1
ATOM 2383 N N . LEU B 1 105 ? 6.508 11.469 16 1 97.38 105 LEU B N 1
ATOM 2384 C CA . LEU B 1 105 ? 7.379 10.805 15.031 1 97.38 105 LEU B CA 1
ATOM 2385 C C . LEU B 1 105 ? 7.371 9.297 15.234 1 97.38 105 LEU B C 1
ATOM 2387 O O . LEU B 1 105 ? 7.344 8.539 14.258 1 97.38 105 LEU B O 1
ATOM 2391 N N . HIS B 1 106 ? 7.41 8.914 16.453 1 97.62 106 HIS B N 1
ATOM 2392 C CA . HIS B 1 106 ? 7.312 7.492 16.766 1 97.62 106 HIS B CA 1
ATOM 2393 C C . HIS B 1 106 ? 6.023 6.898 16.203 1 97.62 106 HIS B C 1
ATOM 2395 O O . HIS B 1 106 ? 6.047 5.859 15.539 1 97.62 106 HIS B O 1
ATOM 2401 N N . ASP B 1 107 ? 4.945 7.535 16.438 1 98 107 ASP B N 1
ATOM 2402 C CA . ASP B 1 107 ? 3.646 7.051 15.992 1 98 107 ASP B CA 1
ATOM 2403 C C . ASP B 1 107 ? 3.572 7.027 14.461 1 98 107 ASP B C 1
ATOM 2405 O O . ASP B 1 107 ? 2.982 6.117 13.883 1 98 107 ASP B O 1
ATOM 2409 N N . LEU B 1 108 ? 4.109 8.023 13.836 1 98.12 108 LEU B N 1
ATOM 2410 C CA . LEU B 1 108 ? 4.152 8.07 12.375 1 98.12 108 LEU B CA 1
ATOM 2411 C C . LEU B 1 108 ? 4.938 6.887 11.82 1 98.12 108 LEU B C 1
ATOM 2413 O O . LEU B 1 108 ? 4.516 6.262 10.844 1 98.12 108 LEU B O 1
ATOM 2417 N N . ARG B 1 109 ? 6.02 6.598 12.414 1 96.69 109 ARG B N 1
ATOM 2418 C CA . ARG B 1 109 ? 6.844 5.492 11.945 1 96.69 109 ARG B CA 1
ATOM 2419 C C . ARG B 1 109 ? 6.141 4.156 12.156 1 96.69 109 ARG B C 1
ATOM 2421 O O . ARG B 1 109 ? 6.207 3.27 11.297 1 96.69 109 ARG B O 1
ATOM 2428 N N . GLU B 1 110 ? 5.473 3.982 13.266 1 97.19 110 GLU B N 1
ATOM 2429 C CA . GLU B 1 110 ? 4.688 2.771 13.492 1 97.19 110 GLU B CA 1
ATOM 2430 C C . GLU B 1 110 ? 3.557 2.652 12.477 1 97.19 110 GLU B C 1
ATOM 2432 O O . GLU B 1 110 ? 3.266 1.558 11.984 1 97.19 110 GLU B O 1
ATOM 2437 N N . ALA B 1 111 ? 2.922 3.742 12.203 1 97.31 111 ALA B N 1
ATOM 2438 C CA . ALA B 1 111 ? 1.862 3.76 11.195 1 97.31 111 ALA B CA 1
ATOM 2439 C C . ALA B 1 111 ? 2.398 3.354 9.82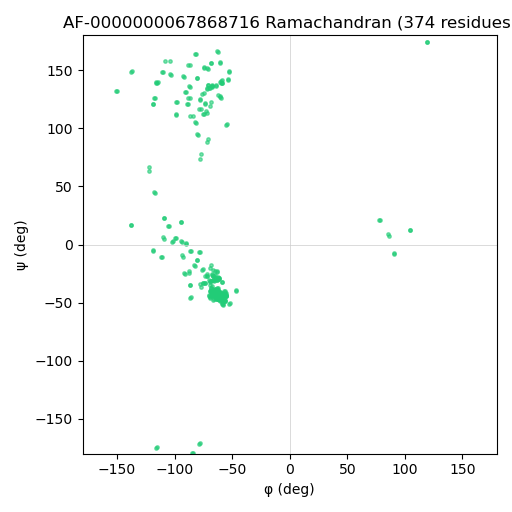8 1 97.31 111 ALA B C 1
ATOM 2441 O O . ALA B 1 111 ? 1.724 2.65 9.07 1 97.31 111 ALA B O 1
ATOM 2442 N N . SER B 1 112 ? 3.576 3.85 9.516 1 95.62 112 SER B N 1
ATOM 2443 C CA . SER B 1 112 ? 4.207 3.502 8.25 1 95.62 112 SER B CA 1
ATOM 2444 C C . SER B 1 112 ? 4.402 1.996 8.117 1 95.62 112 SER B C 1
ATOM 2446 O O . SER B 1 112 ? 4.168 1.422 7.055 1 95.62 112 SER B O 1
ATOM 2448 N N . LYS B 1 113 ? 4.832 1.384 9.172 1 93.94 113 LYS B N 1
ATOM 2449 C CA . LYS B 1 113 ? 4.98 -0.068 9.164 1 93.94 113 LYS B CA 1
ATOM 2450 C C . LYS B 1 113 ? 3.641 -0.759 8.922 1 93.94 113 LYS B C 1
ATOM 2452 O O . LYS B 1 113 ? 3.562 -1.72 8.156 1 93.94 113 LYS B O 1
ATOM 2457 N N . MET B 1 114 ? 2.656 -0.268 9.57 1 96.62 114 MET B N 1
ATOM 2458 C CA . MET B 1 114 ? 1.329 -0.858 9.43 1 96.62 114 MET B CA 1
ATOM 2459 C C . MET B 1 114 ? 0.801 -0.678 8.008 1 96.62 114 MET B C 1
ATOM 2461 O O . MET B 1 114 ? 0.181 -1.586 7.453 1 96.62 114 MET B O 1
ATOM 2465 N N . ARG B 1 115 ? 1.062 0.457 7.473 1 96.38 115 ARG B N 1
ATOM 2466 C CA . ARG B 1 115 ? 0.669 0.697 6.09 1 96.38 115 ARG B CA 1
ATOM 2467 C C . ARG B 1 115 ? 1.253 -0.364 5.16 1 96.38 115 ARG B C 1
ATOM 2469 O O . ARG B 1 115 ? 0.565 -0.862 4.27 1 96.38 115 ARG B O 1
ATOM 2476 N N . ASN B 1 116 ? 2.502 -0.686 5.363 1 93 116 ASN B N 1
ATOM 2477 C CA . ASN B 1 116 ? 3.145 -1.699 4.535 1 93 116 ASN B CA 1
ATOM 2478 C C . ASN B 1 116 ? 2.457 -3.055 4.672 1 93 116 ASN B C 1
ATOM 2480 O O . ASN B 1 116 ? 2.238 -3.748 3.678 1 93 116 ASN B O 1
ATOM 2484 N N . VAL B 1 117 ? 2.119 -3.412 5.867 1 94.44 117 VAL B N 1
ATOM 2485 C CA . 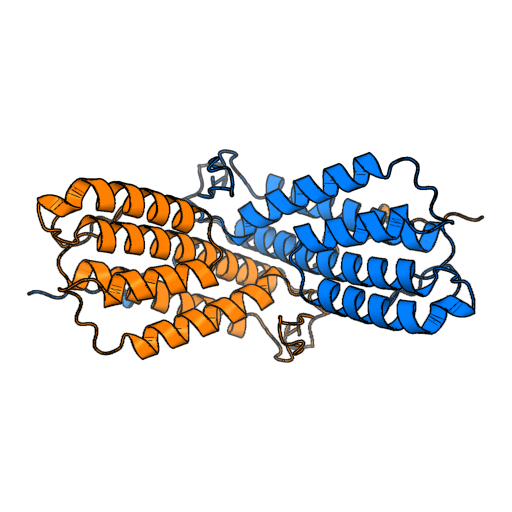VAL B 1 117 ? 1.421 -4.672 6.109 1 94.44 117 VAL B CA 1
ATOM 2486 C C . VAL B 1 117 ? 0.102 -4.688 5.34 1 94.44 117 VAL B C 1
ATOM 2488 O O . VAL B 1 117 ? -0.219 -5.668 4.664 1 94.44 117 VAL B O 1
ATOM 2491 N N . LEU B 1 118 ? -0.602 -3.623 5.363 1 97.12 118 LEU B N 1
ATOM 2492 C CA . LEU B 1 118 ? -1.953 -3.557 4.816 1 97.12 118 LEU B CA 1
ATOM 2493 C C . LEU B 1 118 ? -1.922 -3.52 3.293 1 97.12 118 LEU B C 1
ATOM 2495 O O . LEU B 1 118 ? -2.807 -4.074 2.635 1 97.12 118 LEU B O 1
ATOM 2499 N N . CYS B 1 119 ? -0.904 -2.908 2.703 1 94.44 119 CYS B N 1
ATOM 2500 C CA . CYS B 1 119 ? -0.86 -2.699 1.26 1 94.44 119 CYS B CA 1
ATOM 2501 C C . CYS B 1 119 ? -0.153 -3.857 0.563 1 94.44 119 CYS B C 1
ATOM 2503 O O . CYS B 1 119 ? -0.438 -4.156 -0.598 1 94.44 119 CYS B O 1
ATOM 2505 N N . HIS B 1 120 ? 0.735 -4.535 1.316 1 92.69 120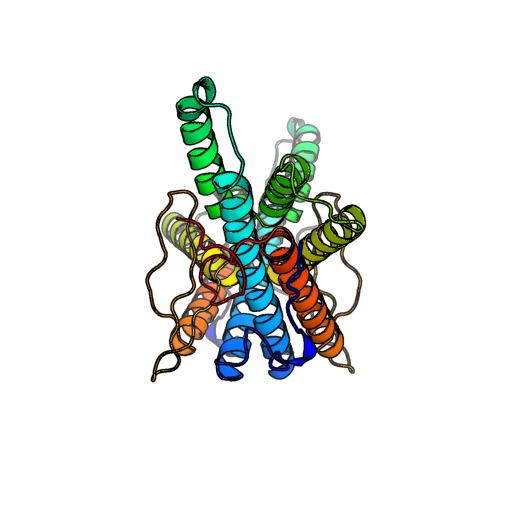 HIS B N 1
ATOM 2506 C CA . HIS B 1 120 ? 1.551 -5.57 0.691 1 92.69 120 HIS B CA 1
ATOM 2507 C C . HIS B 1 120 ? 1.151 -6.957 1.182 1 92.69 120 HIS B C 1
ATOM 2509 O O . HIS B 1 120 ? 1.561 -7.965 0.604 1 92.69 120 HIS B O 1
ATOM 2515 N N . GLY B 1 121 ? 0.337 -7.035 2.205 1 93.19 121 GLY B N 1
ATOM 2516 C CA . GLY B 1 121 ? -0.022 -8.312 2.797 1 93.19 121 GLY B CA 1
ATOM 2517 C C . GLY B 1 121 ? -0.935 -9.141 1.914 1 93.19 121 GLY B C 1
ATOM 2518 O O . GLY B 1 121 ? -1.829 -8.609 1.257 1 93.19 121 GLY B O 1
ATOM 2519 N N . SER B 1 122 ? -0.666 -10.43 1.826 1 94.38 122 SER B N 1
ATOM 2520 C CA . SER B 1 122 ? -1.578 -11.398 1.229 1 94.38 122 SER B CA 1
ATOM 2521 C C . SER B 1 122 ? -2.535 -11.969 2.27 1 94.38 122 SER B C 1
ATOM 2523 O O . SER B 1 122 ? -2.104 -12.602 3.236 1 94.38 122 SER B O 1
ATOM 2525 N N . TRP B 1 123 ? -3.785 -11.781 2.043 1 96.38 123 TRP B N 1
ATOM 2526 C CA . TRP B 1 123 ? -4.773 -12.07 3.078 1 96.38 123 TRP B CA 1
ATOM 2527 C C . TRP B 1 123 ? -5.199 -13.531 3.033 1 96.38 123 TRP B C 1
ATOM 2529 O O . TRP B 1 123 ? -5.648 -14.023 1.994 1 96.38 123 TRP B O 1
ATOM 2539 N N . GLU B 1 124 ? -5.07 -14.141 4.145 1 92.19 124 GLU B N 1
ATOM 2540 C CA . GLU B 1 124 ? -5.551 -15.508 4.332 1 92.19 124 GLU B CA 1
ATOM 2541 C C . GLU B 1 124 ? -7.051 -15.531 4.613 1 92.19 124 GLU B C 1
ATOM 2543 O O . GLU B 1 124 ? -7.645 -14.5 4.918 1 92.19 124 GLU B O 1
ATOM 2548 N N . PRO B 1 125 ? -7.66 -16.703 4.48 1 94.88 125 PRO B N 1
ATOM 2549 C CA . PRO B 1 125 ? -9.078 -16.797 4.824 1 94.88 125 PRO B CA 1
ATOM 2550 C C . PRO B 1 125 ? -9.375 -16.297 6.238 1 94.88 125 PRO B C 1
ATOM 2552 O O . PRO B 1 125 ? -8.578 -16.516 7.156 1 94.88 125 PRO B O 1
ATOM 2555 N N . PRO B 1 126 ? -10.516 -15.617 6.414 1 96.94 126 PRO B N 1
ATOM 2556 C CA . PRO B 1 126 ? -10.852 -15.125 7.746 1 96.94 126 PRO B CA 1
ATOM 2557 C C . PRO B 1 126 ? -11.25 -16.234 8.711 1 96.94 126 PRO B C 1
ATOM 2559 O O . PRO B 1 126 ? -11.734 -17.281 8.281 1 96.94 126 PRO B O 1
ATOM 2562 N N . ASP B 1 127 ? -11.008 -16 9.969 1 96.56 127 ASP B N 1
ATOM 2563 C CA . ASP B 1 127 ? -11.523 -16.891 11 1 96.56 127 ASP B CA 1
ATOM 2564 C C . ASP B 1 127 ? -13 -16.625 11.281 1 96.56 127 ASP B C 1
ATOM 2566 O O . ASP B 1 127 ? -13.664 -15.914 10.516 1 96.56 127 ASP B O 1
ATOM 2570 N N . SER B 1 128 ? -13.492 -17.25 12.281 1 95.31 128 SER B N 1
ATOM 2571 C CA . SER B 1 128 ? -14.914 -17.172 12.594 1 95.31 128 SER B CA 1
ATOM 2572 C C . SER B 1 128 ? -15.32 -15.75 12.992 1 95.31 128 SER B C 1
ATOM 2574 O O . SER B 1 128 ? -16.484 -15.375 12.875 1 95.31 128 SER B O 1
ATOM 2576 N N . ASN B 1 129 ? -14.375 -14.93 13.453 1 94.38 129 ASN B N 1
ATOM 2577 C CA . ASN B 1 129 ? -14.641 -13.555 13.859 1 94.38 129 ASN B CA 1
ATOM 2578 C C . ASN B 1 129 ? -14.383 -12.578 12.727 1 94.38 129 ASN B C 1
ATOM 2580 O O . ASN B 1 129 ? -14.469 -11.359 12.914 1 94.38 129 ASN B O 1
ATOM 2584 N N . GLY B 1 130 ? -14.023 -13.094 11.555 1 96.5 130 GLY B N 1
ATOM 2585 C CA . GLY B 1 130 ? -13.766 -12.242 10.406 1 96.5 130 GLY B CA 1
ATOM 2586 C C . GLY B 1 130 ? -12.344 -11.719 10.352 1 96.5 130 GLY B C 1
ATOM 2587 O O . GLY B 1 130 ? -12.016 -10.867 9.523 1 96.5 130 GLY B O 1
ATOM 2588 N N . ALA B 1 131 ? -11.516 -12.234 11.266 1 97.5 131 ALA B N 1
ATOM 2589 C CA . ALA B 1 131 ? -10.133 -11.773 11.336 1 97.5 131 ALA B CA 1
ATOM 2590 C C . ALA B 1 131 ? -9.219 -12.648 10.477 1 97.5 131 ALA B C 1
ATOM 2592 O O . ALA B 1 131 ? -9.461 -13.852 10.328 1 97.5 131 ALA B O 1
ATOM 2593 N N . ALA B 1 132 ? -8.258 -12.039 9.883 1 97.38 132 ALA B N 1
ATOM 2594 C CA . ALA B 1 132 ? -7.25 -12.75 9.094 1 97.38 132 ALA B CA 1
ATOM 2595 C C . ALA B 1 132 ? -5.852 -12.203 9.367 1 97.38 132 ALA B C 1
ATOM 2597 O O . ALA B 1 132 ? -5.695 -11.039 9.75 1 97.38 132 ALA B O 1
ATOM 2598 N N . ILE B 1 133 ? -4.902 -13.055 9.266 1 94.56 133 ILE B N 1
ATOM 2599 C CA . ILE B 1 133 ? -3.506 -12.641 9.328 1 94.56 133 ILE B CA 1
ATOM 2600 C C . ILE B 1 133 ? -2.936 -12.523 7.918 1 94.56 133 ILE B C 1
ATOM 2602 O O . ILE B 1 133 ? -2.834 -13.516 7.199 1 94.56 133 ILE B O 1
ATOM 2606 N N . PRO B 1 134 ? -2.641 -11.273 7.516 1 95.12 134 PRO B N 1
ATOM 2607 C CA . PRO B 1 134 ? -1.982 -11.164 6.211 1 95.12 134 PRO B CA 1
ATOM 2608 C C . PRO B 1 134 ? -0.552 -11.695 6.227 1 95.12 134 PRO B C 1
ATOM 2610 O O . PRO B 1 134 ? 0.188 -11.469 7.188 1 95.12 134 PRO B O 1
ATOM 2613 N N . PHE B 1 135 ? -0.222 -12.445 5.25 1 91.69 135 PHE B N 1
ATOM 2614 C CA . PHE B 1 135 ? 1.17 -12.852 5.098 1 91.69 135 PHE B CA 1
ATOM 2615 C C . PHE B 1 135 ? 2.025 -11.68 4.633 1 91.69 135 PHE B C 1
ATOM 2617 O O . PHE B 1 135 ? 1.834 -11.164 3.531 1 91.69 135 PHE B O 1
ATOM 2624 N N . PHE B 1 136 ? 2.902 -11.266 5.441 1 91.31 136 PHE B N 1
ATOM 2625 C CA . PHE B 1 136 ? 3.799 -10.141 5.188 1 91.31 136 PHE B CA 1
ATOM 2626 C C . PHE B 1 136 ? 5.113 -10.32 5.938 1 91.31 136 PHE B C 1
ATOM 2628 O O . PHE B 1 136 ? 5.121 -10.688 7.113 1 91.31 136 PHE B O 1
ATOM 2635 N N . VAL B 1 137 ? 6.16 -10.125 5.23 1 85.75 137 VAL B N 1
ATOM 2636 C CA . VAL B 1 137 ? 7.504 -10.164 5.797 1 85.75 137 VAL B CA 1
ATOM 2637 C C . VAL B 1 137 ? 8.172 -8.797 5.648 1 85.75 137 VAL B C 1
ATOM 2639 O O . VAL B 1 137 ? 8.25 -8.258 4.543 1 85.75 137 VAL B O 1
ATOM 2642 N N . ASN B 1 138 ? 8.633 -8.297 6.77 1 84.88 138 ASN B N 1
ATOM 2643 C CA . ASN B 1 138 ? 9.25 -6.98 6.688 1 84.88 138 ASN B CA 1
ATOM 2644 C C . ASN B 1 138 ? 10.719 -7.074 6.277 1 84.88 138 ASN B C 1
ATOM 2646 O O . ASN B 1 138 ? 11.227 -8.172 6.02 1 84.88 138 ASN B O 1
ATOM 2650 N N . HIS B 1 139 ? 11.352 -5.891 6.188 1 77.75 139 HIS B N 1
ATOM 2651 C CA . HIS B 1 139 ? 12.727 -5.816 5.711 1 77.75 139 HIS B CA 1
ATOM 2652 C C . HIS B 1 139 ? 13.672 -6.562 6.645 1 77.75 139 HIS B C 1
ATOM 2654 O O . HIS B 1 139 ? 14.75 -6.996 6.23 1 77.75 139 HIS B O 1
ATOM 2660 N N . GLN B 1 140 ? 13.305 -6.754 7.934 1 80 140 GLN B N 1
ATOM 2661 C CA . GLN B 1 140 ? 14.109 -7.48 8.914 1 80 140 GLN B CA 1
ATOM 2662 C C . GLN B 1 140 ? 13.758 -8.969 8.914 1 80 140 GLN B C 1
ATOM 2664 O O . GLN B 1 140 ? 14.18 -9.711 9.805 1 80 140 GLN B O 1
ATOM 2669 N N . MET B 1 141 ? 12.852 -9.359 8.086 1 79.56 141 MET B N 1
ATOM 2670 C CA . MET B 1 141 ? 12.461 -10.75 7.879 1 79.56 141 MET B CA 1
ATOM 2671 C C . MET B 1 141 ? 11.539 -11.227 9 1 79.56 141 MET B C 1
ATOM 2673 O O . MET B 1 141 ? 11.516 -12.414 9.32 1 79.56 141 MET B O 1
ATOM 2677 N N . MET B 1 142 ? 10.984 -10.32 9.594 1 83.62 142 MET B N 1
ATOM 2678 C CA . MET B 1 142 ? 9.984 -10.68 10.586 1 83.62 142 MET B CA 1
ATOM 2679 C C . MET B 1 142 ? 8.609 -10.844 9.945 1 83.62 142 MET B C 1
ATOM 2681 O O . MET B 1 142 ? 8.203 -10.016 9.125 1 83.62 142 MET B O 1
ATOM 2685 N N . ILE B 1 143 ? 7.957 -11.898 10.383 1 86.88 143 ILE B N 1
ATOM 2686 C CA . ILE B 1 143 ? 6.641 -12.211 9.836 1 86.88 143 ILE B CA 1
ATOM 2687 C C . ILE B 1 143 ? 5.562 -11.539 10.688 1 86.88 143 ILE B C 1
ATOM 2689 O O . ILE B 1 143 ? 5.609 -11.586 11.914 1 86.88 143 ILE B O 1
ATOM 2693 N N . PHE B 1 144 ? 4.641 -10.859 10.062 1 91.69 144 PHE B N 1
ATOM 2694 C CA . PHE B 1 144 ? 3.508 -10.266 10.758 1 91.69 144 PHE B CA 1
ATOM 2695 C C . PHE B 1 144 ? 2.576 -11.344 11.297 1 91.69 144 PHE B C 1
ATOM 2697 O O . PHE B 1 144 ? 2.289 -12.328 10.609 1 91.69 144 PHE B O 1
ATOM 2704 N N . ASP B 1 145 ? 2.115 -11.188 12.531 1 93.19 145 ASP B N 1
ATOM 2705 C CA . ASP B 1 145 ? 1.4 -12.312 13.117 1 93.19 145 ASP B CA 1
ATOM 2706 C C . ASP B 1 145 ? 0.164 -11.844 13.883 1 93.19 145 ASP B C 1
ATOM 2708 O O . ASP B 1 145 ? -0.409 -12.594 14.672 1 93.19 145 ASP B O 1
ATOM 2712 N N . THR B 1 146 ? -0.296 -10.703 13.695 1 95.69 146 THR B N 1
ATOM 2713 C CA . THR B 1 146 ? -1.456 -10.164 14.391 1 95.69 146 THR B CA 1
ATOM 2714 C C . THR B 1 146 ? -2.713 -10.297 13.539 1 95.69 146 THR B C 1
ATOM 2716 O O . THR B 1 146 ? -2.758 -9.797 12.406 1 95.69 146 THR B O 1
ATOM 2719 N N . PRO B 1 147 ? -3.764 -10.984 14.078 1 97.19 147 PRO B N 1
ATOM 2720 C CA . PRO B 1 147 ? -5.023 -11.031 13.336 1 97.19 147 PRO B CA 1
ATOM 2721 C C . PRO B 1 147 ? -5.664 -9.656 13.172 1 97.19 147 PRO B C 1
ATOM 2723 O O . PRO B 1 147 ? -5.656 -8.852 14.109 1 97.19 147 PRO B O 1
ATOM 2726 N N . ILE B 1 148 ? -6.145 -9.375 12.031 1 98.31 148 ILE B N 1
ATOM 2727 C CA . ILE B 1 148 ? -6.75 -8.094 11.703 1 98.31 148 ILE B CA 1
ATOM 2728 C C . ILE B 1 148 ? -8.211 -8.297 11.312 1 98.31 148 ILE B C 1
ATOM 2730 O O . ILE B 1 148 ? -8.523 -9.109 10.445 1 98.31 148 ILE B O 1
ATOM 2734 N N . ASP B 1 149 ? -9.094 -7.691 12 1 98.31 149 ASP B N 1
ATOM 2735 C CA . ASP B 1 149 ? -10.508 -7.652 11.641 1 98.31 149 ASP B CA 1
ATOM 2736 C C . ASP B 1 149 ? -10.953 -6.227 11.32 1 98.31 149 ASP B C 1
ATOM 2738 O O . ASP B 1 149 ? -10.125 -5.316 11.242 1 98.31 149 ASP B O 1
ATOM 2742 N N . CYS B 1 150 ? -12.219 -6.023 11.086 1 98.31 150 CYS B N 1
ATOM 2743 C CA . CYS B 1 150 ? -12.742 -4.703 10.742 1 98.31 150 CYS B CA 1
ATOM 2744 C C . CYS B 1 150 ? -12.461 -3.699 11.852 1 98.31 150 CYS B C 1
ATOM 2746 O O . CYS B 1 150 ? -12.078 -2.561 11.578 1 98.31 150 CYS B O 1
ATOM 2748 N N . LYS B 1 151 ? -12.688 -4.113 13.047 1 98.06 151 LYS B N 1
ATOM 2749 C CA . LYS B 1 151 ? -12.469 -3.213 14.18 1 98.06 151 LYS B CA 1
ATOM 2750 C C . LYS B 1 151 ? -11.023 -2.727 14.219 1 98.06 151 LYS B C 1
ATOM 2752 O O . LYS B 1 151 ? -10.766 -1.548 14.469 1 98.06 151 LYS B O 1
ATOM 2757 N N . TYR B 1 152 ? -10.125 -3.652 14.055 1 98.25 152 TYR B N 1
ATOM 2758 C CA . TYR B 1 152 ? -8.711 -3.311 14.008 1 98.25 152 TYR B CA 1
ATOM 2759 C C . TYR B 1 152 ? -8.43 -2.291 12.914 1 98.25 152 TYR B C 1
ATOM 2761 O O . TYR B 1 152 ? -7.77 -1.275 13.148 1 98.25 152 TYR B O 1
ATOM 2769 N N . LEU B 1 153 ? -8.938 -2.529 11.719 1 98.62 153 LEU B N 1
ATOM 2770 C CA . LEU B 1 153 ? -8.734 -1.636 10.586 1 98.62 153 LEU B CA 1
ATOM 2771 C C . LEU B 1 153 ? -9.312 -0.252 10.875 1 98.62 153 LEU B C 1
ATOM 2773 O O . LEU B 1 153 ? -8.672 0.761 10.586 1 98.62 153 LEU B O 1
ATOM 2777 N N . ASP B 1 154 ? -10.445 -0.225 11.453 1 98.25 154 ASP B N 1
ATOM 2778 C CA . ASP B 1 154 ? -11.094 1.042 11.781 1 98.25 154 ASP B CA 1
ATOM 2779 C C . ASP B 1 154 ? -10.281 1.818 12.82 1 98.25 154 ASP B C 1
ATOM 2781 O O . ASP B 1 154 ? -10.188 3.045 12.75 1 98.25 154 ASP B O 1
ATOM 2785 N N . GLN B 1 155 ? -9.727 1.112 13.75 1 98.19 155 GLN B N 1
ATOM 2786 C CA . GLN B 1 155 ? -8.875 1.753 14.75 1 98.19 155 GLN B CA 1
ATOM 2787 C C . GLN B 1 155 ? -7.617 2.334 14.117 1 98.19 155 GLN B C 1
ATOM 2789 O O . GLN B 1 155 ? -7.184 3.43 14.477 1 98.19 155 GLN B O 1
ATOM 2794 N N . VAL B 1 156 ? -7.055 1.562 13.219 1 98.56 156 VAL B N 1
ATOM 2795 C CA . VAL B 1 156 ? -5.883 2.061 12.516 1 98.56 156 VAL B CA 1
ATOM 2796 C C . VAL B 1 156 ? -6.246 3.318 11.727 1 98.56 156 VAL B C 1
ATOM 2798 O O . VAL B 1 156 ? -5.492 4.293 11.719 1 98.56 156 VAL B O 1
ATOM 2801 N N . GLN B 1 157 ? -7.383 3.285 11.07 1 98.56 157 GLN B N 1
ATOM 2802 C CA . GLN B 1 157 ? -7.836 4.445 10.305 1 98.56 157 GLN B CA 1
ATOM 2803 C C . GLN B 1 157 ? -7.992 5.668 11.203 1 98.56 157 GLN B C 1
ATOM 2805 O O . GLN B 1 157 ? -7.48 6.746 10.891 1 98.56 157 GLN B O 1
ATOM 2810 N N . GLN B 1 158 ? -8.617 5.531 12.305 1 97.88 158 GLN B N 1
ATOM 2811 C CA . GLN B 1 158 ? -8.844 6.625 13.242 1 97.88 158 GLN B CA 1
ATOM 2812 C C . GLN B 1 158 ? -7.52 7.156 13.797 1 97.88 158 GLN B C 1
ATOM 2814 O O . GLN B 1 158 ? -7.34 8.367 13.938 1 97.88 158 GLN B O 1
ATOM 2819 N N . HIS B 1 159 ? -6.684 6.219 14.141 1 98.12 159 HIS B N 1
ATOM 2820 C CA . HIS B 1 159 ? -5.367 6.629 14.609 1 98.12 159 HIS B CA 1
ATOM 2821 C C . HIS B 1 159 ? -4.637 7.457 13.562 1 98.12 159 HIS B C 1
ATOM 2823 O O . HIS B 1 159 ? -4.008 8.469 13.883 1 98.12 159 HIS B O 1
ATOM 2829 N N . THR B 1 160 ? -4.723 7.023 12.336 1 98.44 160 THR B N 1
ATOM 2830 C CA . THR B 1 160 ? -4.074 7.73 11.234 1 98.44 160 THR B CA 1
ATOM 2831 C C . THR B 1 160 ? -4.664 9.133 11.07 1 98.44 160 THR B C 1
ATOM 2833 O O . THR B 1 160 ? -3.934 10.086 10.812 1 98.44 160 THR B O 1
ATOM 2836 N N . VAL B 1 161 ? -5.934 9.266 11.234 1 98.19 161 VAL B N 1
ATOM 2837 C CA . VAL B 1 161 ? -6.574 10.57 11.195 1 98.19 161 VAL B CA 1
ATOM 2838 C C . VAL B 1 161 ? -5.996 11.469 12.289 1 98.19 161 VAL B C 1
ATOM 2840 O O . VAL B 1 161 ? -5.719 12.641 12.062 1 98.19 161 VAL B O 1
ATOM 2843 N N . GLY B 1 162 ? -5.84 10.883 13.469 1 97.62 162 GLY B N 1
ATOM 2844 C CA . GLY B 1 162 ? -5.199 11.633 14.539 1 97.62 162 GLY B CA 1
ATOM 2845 C C . GLY B 1 162 ? -3.818 12.141 14.164 1 97.62 162 GLY B C 1
ATOM 2846 O O . GLY B 1 162 ? -3.465 13.281 14.477 1 97.62 162 GLY B O 1
ATOM 2847 N N . LEU B 1 163 ? -3.049 11.297 13.492 1 97.81 163 LEU B N 1
ATOM 2848 C CA . LEU B 1 163 ? -1.714 11.68 13.055 1 97.81 163 LEU B CA 1
ATOM 2849 C C . LEU B 1 163 ? -1.788 12.812 12.031 1 97.81 163 LEU B C 1
ATOM 2851 O O . LEU B 1 163 ? -0.986 13.75 12.07 1 97.81 163 LEU B O 1
ATOM 2855 N N . ILE B 1 164 ? -2.758 12.695 11.125 1 96.88 164 ILE B N 1
ATOM 2856 C CA . ILE B 1 164 ? -2.986 13.719 10.109 1 96.88 164 ILE B CA 1
ATOM 2857 C C . ILE B 1 164 ? -3.234 15.07 10.789 1 96.88 164 ILE B C 1
ATOM 2859 O O . ILE B 1 164 ? -2.607 16.062 10.438 1 96.88 164 ILE B O 1
ATOM 2863 N N . CYS B 1 165 ? -4.059 15.094 11.734 1 95.69 165 CYS B N 1
ATOM 2864 C CA . CYS B 1 165 ? -4.387 16.312 12.461 1 95.69 165 CYS B CA 1
ATOM 2865 C C . CYS B 1 165 ? -3.16 16.875 13.172 1 95.69 165 CYS B C 1
ATOM 2867 O O . CYS B 1 165 ? -2.928 18.078 13.164 1 95.69 165 CYS B O 1
ATOM 2869 N N . ALA B 1 166 ? -2.393 15.992 13.781 1 95.38 166 ALA B N 1
ATOM 2870 C CA . ALA B 1 166 ? -1.189 16.422 14.484 1 95.38 166 ALA B CA 1
ATOM 2871 C C . ALA B 1 166 ? -0.192 17.062 13.531 1 95.38 166 ALA B C 1
ATOM 2873 O O . ALA B 1 166 ? 0.441 18.078 13.867 1 95.38 166 ALA B O 1
ATOM 2874 N N . VAL B 1 167 ? -0.038 16.5 12.367 1 94.56 167 VAL B N 1
ATOM 2875 C CA . VAL B 1 167 ? 0.871 17.047 11.367 1 94.56 167 VAL B CA 1
ATOM 2876 C C . VAL B 1 167 ? 0.386 18.422 10.93 1 94.56 167 VAL B C 1
ATOM 2878 O O . VAL B 1 167 ? 1.176 19.375 10.852 1 94.56 167 VAL B O 1
ATOM 2881 N N . ILE B 1 168 ? -0.901 18.547 10.648 1 93.56 168 ILE B N 1
ATOM 2882 C CA . ILE B 1 168 ? -1.478 19.844 10.266 1 93.56 168 ILE B CA 1
ATOM 2883 C C . ILE B 1 168 ? -1.205 20.875 11.359 1 93.56 168 ILE B C 1
ATOM 2885 O O . ILE B 1 168 ? -0.809 22 11.062 1 93.56 168 ILE B O 1
ATOM 2889 N N . ASN B 1 169 ? -1.304 20.484 12.594 1 93.25 169 ASN B N 1
ATOM 2890 C CA . ASN B 1 169 ? -1.142 21.375 13.734 1 93.25 169 ASN B CA 1
ATOM 2891 C C . ASN B 1 169 ? 0.292 21.891 13.852 1 93.25 169 ASN B C 1
ATOM 2893 O O . ASN B 1 169 ? 0.534 22.938 14.438 1 93.25 169 ASN B O 1
ATOM 2897 N N . THR B 1 170 ? 1.251 21.109 13.344 1 92.31 170 THR B N 1
ATOM 2898 C CA . THR B 1 170 ? 2.629 21.578 13.383 1 92.31 170 THR B CA 1
ATOM 2899 C C . THR B 1 170 ? 2.789 22.844 12.547 1 92.31 170 THR B C 1
ATOM 2901 O O . THR B 1 170 ? 3.611 23.703 12.867 1 92.31 170 THR B O 1
ATOM 2904 N N . VAL B 1 171 ? 2.023 23.016 11.508 1 89.44 171 VAL B N 1
ATOM 2905 C CA . VAL B 1 171 ? 2.09 24.172 10.617 1 89.44 171 VAL B CA 1
ATOM 2906 C C . VAL B 1 171 ? 1.229 25.297 11.18 1 89.44 171 VAL B C 1
ATOM 2908 O O . VAL B 1 171 ? 1.688 26.438 11.297 1 89.44 171 VAL B O 1
ATOM 2911 N N . THR B 1 172 ? 0.029 24.938 11.617 1 90.31 172 THR B N 1
ATOM 2912 C CA . THR B 1 172 ? -0.877 25.969 12.117 1 90.31 172 THR B CA 1
ATOM 2913 C C . THR B 1 172 ? -0.413 26.469 13.484 1 90.31 172 THR B C 1
ATOM 2915 O O . THR B 1 172 ? -0.646 27.625 13.828 1 90.31 172 THR B O 1
ATOM 2918 N N . GLY B 1 173 ? 0.277 25.641 14.211 1 88.56 173 GLY B N 1
ATOM 2919 C CA . GLY B 1 173 ? 0.78 26.016 15.523 1 88.56 173 GLY B CA 1
ATOM 2920 C C . GLY B 1 173 ? 1.813 27.125 15.477 1 88.56 173 GLY B C 1
ATOM 2921 O O . GLY B 1 173 ? 1.993 27.859 16.453 1 88.56 173 GLY B O 1
ATOM 2922 N N . ILE B 1 174 ? 2.484 27.219 14.359 1 88.19 174 ILE B N 1
ATOM 2923 C CA . ILE B 1 174 ? 3.504 28.25 14.258 1 88.19 174 ILE B CA 1
ATOM 2924 C C . ILE B 1 174 ? 2.945 29.453 13.5 1 88.19 174 ILE B C 1
ATOM 2926 O O . ILE B 1 174 ? 3.695 30.344 13.102 1 88.19 174 ILE B O 1
ATOM 2930 N N . GLY B 1 175 ? 1.655 29.375 13.195 1 87.56 175 GLY B N 1
ATOM 2931 C CA . GLY B 1 175 ? 0.971 30.594 12.781 1 87.56 175 GLY B CA 1
ATOM 2932 C C . GLY B 1 175 ? 0.723 30.656 11.289 1 87.56 175 GLY B C 1
ATOM 2933 O O . GLY B 1 175 ? 0.355 31.703 10.758 1 87.56 175 GLY B O 1
ATOM 2934 N N . TRP B 1 176 ? 0.898 29.562 10.562 1 86.19 176 TRP B N 1
ATOM 2935 C CA . TRP B 1 176 ? 0.687 29.578 9.125 1 86.19 176 TRP B CA 1
ATOM 2936 C C . TRP B 1 176 ? -0.546 28.766 8.742 1 86.19 176 TRP B C 1
ATOM 2938 O O . TRP B 1 176 ? -0.864 27.766 9.398 1 86.19 176 TRP B O 1
ATOM 2948 N N . GLN B 1 177 ? -1.2 29.141 7.734 1 89.31 177 GLN B N 1
ATOM 2949 C CA . GLN B 1 177 ? -2.281 28.344 7.16 1 89.31 177 GLN B CA 1
ATOM 2950 C C . GLN B 1 177 ? -1.748 27.062 6.535 1 89.31 177 GLN B C 1
ATOM 2952 O O . GLN B 1 177 ? -0.708 27.078 5.875 1 89.31 177 GLN B O 1
ATOM 2957 N N . PHE B 1 178 ? -2.439 26.062 6.801 1 90.25 178 PHE B N 1
ATOM 2958 C CA . PHE B 1 178 ? -2.061 24.828 6.121 1 90.25 178 PHE B CA 1
ATOM 2959 C C . PHE B 1 178 ? -2.428 24.891 4.641 1 90.25 178 PHE B C 1
ATOM 2961 O O . PHE B 1 178 ? -3.555 25.25 4.293 1 90.25 178 PHE B O 1
ATOM 2968 N N . PRO B 1 179 ? -1.509 24.484 3.75 1 82.69 179 PRO B N 1
ATOM 2969 C CA . PRO B 1 179 ? -1.771 24.609 2.314 1 82.69 179 PRO B CA 1
ATOM 2970 C C . PRO B 1 179 ? -3.01 23.844 1.87 1 82.69 179 PRO B C 1
ATOM 2972 O O . PRO B 1 179 ? -3.139 22.656 2.172 1 82.69 179 PRO B O 1
ATOM 2975 N N . GLY B 1 180 ? -3.939 24.562 1.182 1 76.81 180 GLY B N 1
ATOM 2976 C CA . GLY B 1 180 ? -5.117 23.922 0.623 1 76.81 180 GLY B CA 1
ATOM 2977 C C . GLY B 1 180 ? -6.297 23.906 1.576 1 76.81 180 GLY B C 1
ATOM 2978 O O . GLY B 1 180 ? -7.398 23.5 1.203 1 76.81 180 GLY B O 1
ATOM 2979 N N . LEU B 1 181 ? -6.039 24.328 2.807 1 79.75 181 LEU B N 1
ATOM 2980 C CA . LEU B 1 181 ? -7.121 24.391 3.783 1 79.75 181 LEU B CA 1
ATOM 2981 C C . LEU B 1 181 ? -7.371 25.828 4.215 1 79.75 181 LEU B C 1
ATOM 2983 O O . LEU B 1 181 ? -6.441 26.641 4.246 1 79.75 181 LEU B O 1
ATOM 2987 N N . LEU B 1 182 ? -8.641 26.109 4.332 1 77.94 182 LEU B N 1
ATOM 2988 C CA . LEU B 1 182 ? -8.969 27.406 4.93 1 77.94 182 LEU B CA 1
ATOM 2989 C C . LEU B 1 182 ? -8.82 27.359 6.445 1 77.94 182 LEU B C 1
ATOM 2991 O O . LEU B 1 182 ? -9.812 27.281 7.168 1 77.94 182 LEU B O 1
ATOM 2995 N N . SER B 1 183 ? -7.559 27.344 6.879 1 80.31 183 SER B N 1
ATOM 2996 C CA . SER B 1 183 ? -7.238 27.266 8.305 1 80.31 183 SER B CA 1
ATOM 2997 C C . SER B 1 183 ? -6.793 28.609 8.844 1 80.31 183 SER B C 1
ATOM 2999 O O . SER B 1 183 ? -6.48 29.531 8.078 1 80.31 183 SER B O 1
ATOM 3001 N N . PRO B 1 184 ? -6.91 28.75 10.062 1 80.56 184 PRO B N 1
ATOM 3002 C CA . PRO B 1 184 ? -6.359 29.984 10.641 1 80.56 184 PRO B CA 1
ATOM 3003 C C . PRO B 1 184 ? -4.859 30.125 10.406 1 80.56 184 PRO B C 1
ATOM 3005 O O . PRO B 1 184 ? -4.176 29.125 10.125 1 80.56 184 PRO B O 1
ATOM 3008 N N . GLY B 1 185 ? -4.395 31.328 10.445 1 84.38 185 GLY B N 1
ATOM 3009 C CA . GLY B 1 185 ? -2.979 31.609 10.258 1 84.38 185 GLY B CA 1
ATOM 3010 C C . GLY B 1 185 ? -2.697 32.5 9.062 1 84.38 185 GLY B C 1
ATOM 3011 O O . GLY B 1 185 ? -3.617 32.875 8.336 1 84.38 185 GLY B O 1
ATOM 3012 N N . LYS B 1 186 ? -1.353 32.938 8.867 1 89.19 186 LYS B N 1
ATOM 3013 C CA . LYS B 1 186 ? -0.911 33.719 7.73 1 89.19 186 LYS B CA 1
ATOM 3014 C C . LYS B 1 186 ? -0.805 32.875 6.465 1 89.19 186 LYS B C 1
ATOM 3016 O O . LYS B 1 186 ? -0.321 31.75 6.508 1 89.19 186 LYS B O 1
ATOM 3021 N N . PRO B 1 187 ? -1.366 33.344 5.41 1 82.62 187 PRO B N 1
ATOM 3022 C CA . PRO B 1 187 ? -1.211 32.594 4.164 1 82.62 187 PRO B CA 1
ATOM 3023 C C . PRO B 1 187 ? 0.248 32.438 3.736 1 82.62 187 PRO B C 1
ATOM 3025 O O . PRO B 1 187 ? 1.049 33.375 3.953 1 82.62 187 PRO B O 1
ATOM 3028 N N . ILE B 1 188 ? 0.577 31.281 3.273 1 74.19 188 ILE B N 1
ATOM 3029 C CA . ILE B 1 188 ? 1.894 31.062 2.689 1 74.19 188 ILE B CA 1
ATOM 3030 C C . ILE B 1 188 ? 1.908 31.547 1.245 1 74.19 188 ILE B C 1
ATOM 3032 O O . ILE B 1 188 ? 1.112 31.094 0.418 1 74.19 188 ILE B O 1
ATOM 3036 N N . GLU B 1 189 ? 2.537 32.719 0.982 1 64.69 189 GLU B N 1
ATOM 3037 C CA . GLU B 1 189 ? 2.594 33.375 -0.325 1 64.69 189 GLU B CA 1
ATOM 3038 C C . GLU B 1 189 ? 3.65 32.719 -1.215 1 64.69 189 GLU B C 1
ATOM 3040 O O . GLU B 1 189 ? 4.672 32.25 -0.723 1 64.69 189 GLU B O 1
#

Foldseek 3Di:
DPDDDDPPVPDDPPPPCPQFDPLFVVLLVLLLVLVVVLLVLLLLLLLLLLLPADDDPVCVVVSVVVSVVLSVCSVVDQQVVSLVSSLVSQVPRPLQDDPCVVVLSVLSVVLSVVSCCSVVFQWDRADPQRWTQTFDADPVRDTGDDTDHSVNSVVSSVSSVVSSVVSLCRNVVSFEHRPPDPDGGHYRD/DPDDDDPPVPDDPPPPVPQFDPLFVVLLVLLLVLVVVLLVLLLLLLLLLLLPADDDPVCVVVSVVVSVVLSVCSVVDQQVVSLVSSLVSQVPRPLQDDPCVVVLSVLSVVLSVVSCCSVVFQWDRADPQRWTQTFDADPVRDTGDDTDHSVNSVVSSVSSVVSSVVSLCRNVVSFEHGPPDPDGGHYSD

Radius of gyration: 22.96 Å; Cα contacts (8 Å, |Δi|>4): 533; chains: 2; bounding box: 52×70×49 Å

Secondary structure (DSSP, 8-state):
-------GGGS-TTTTSTTS-HHHHHHHHHHHHHHHHHHHHHHHHHHHHHHT----GGGHHHHHHHHHHHHHHHHH--HHHHHHHHHHHHHH-TT---TTHHHHHHHHHHHHHHHHHHHHPEEPPP-TTS-B-EE-B-TT-PBP---B-HHHHHHHHHHHHHHHHHHHHHHHTTTBPPTTS--SSB---/-------GGGS-TTTTSTTS-HHHHHHHHHHHHHHHHHHHHHHHHHHHHHHT----GGGHHHHHHHHHHHHHHHHH--HHHHHHHHHHHHHH-TT---TTHHHHHHHHHHHHHHHHHHHHPEEPPP-TTS-B-EE-B-TT-PBP---B-HHHHHHHHHHHHHHHHHHHHHHHTTTBPPTTS--SSB---

Nearest PDB structures (foldseek):
  8otz-assembly1_EA  TM=2.172E-01  e=1.944E+00  Bos taurus
  7uwb-assembly1_j  TM=2.129E-01  e=6.076E+00  Citrus x limon
  8otz-assembly1_EA  TM=2.174E-01  e=1.722E+00  Bos taurus
  7uwb-assembly1_j  TM=2.129E-01  e=5.771E+00  Citrus x limon